Protein AF-0000000082432179 (afdb_homodimer)

Radius of gyration: 18.04 Å; Cα contacts (8 Å, |Δi|>4): 239; chains: 2; bounding box: 37×49×46 Å

Foldseek 3Di:
DVVVVVVVVLVVVLVVLLCVLCVCVVVLVVCVVVLACVVDDCVVLLVLLVVLVVQLVVQVVDPPRVSSNVSSLVSNVSSLVSVVSNLSSYDPVVVVVCCVCVVSVVSVVVVVVVVVVD/DVVVVVVVVLVVVLVVLLCVLCVCVVVLVVCVVVLACVVDDCVVLLVLLVVLVVQL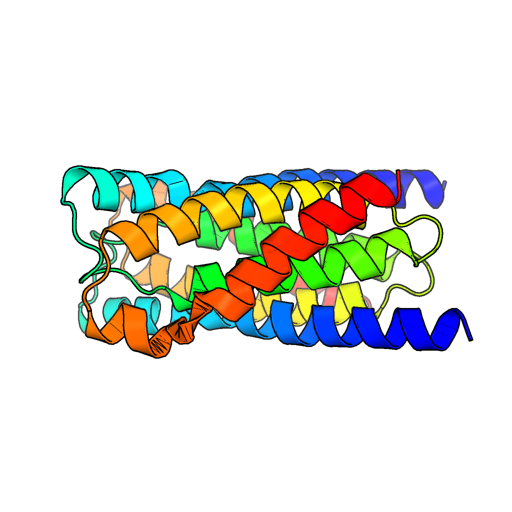VVQVVDPPRVSSNVSSLVSNVSSLVSVVSNLSSYDPVVVVVCCVCVVSVVSVVVVVVVVVVD

Sequence (236 aa):
MASAIIIFFGLLGNISTGLLYVSPTNVFWRILKRRSTEEFESIPYISKLLNAYFWVYYGVIKPDSILVATINMFGALVEIIFLFIFLLYAPPRMKQQFCLPNLLSTAILELMLQGYCVMASAIIIFFGLLGNISTGLLYVSPTNVFWRILKRRSTEEFESIPYISKLLNAYFWVYYGVIKPDSILVATINMFGALVEIIFLFIFLLYAPPRMKQQFCLPNLLSTAILELMLQGYCV

Structure (mmCIF, N/CA/C/O backbone):
data_AF-0000000082432179-model_v1
#
loop_
_entity.id
_entity.type
_entity.pdbx_description
1 polymer 'Uncharacterized protein'
#
loop_
_atom_site.group_PDB
_atom_site.id
_atom_site.type_symbol
_atom_site.label_atom_id
_atom_site.label_alt_id
_atom_site.label_comp_id
_atom_site.label_asym_id
_atom_site.label_entity_id
_atom_site.label_seq_id
_atom_site.pdbx_PDB_ins_code
_atom_site.Cartn_x
_atom_site.Cartn_y
_atom_site.Cartn_z
_atom_site.occupancy
_atom_site.B_iso_or_equiv
_atom_site.auth_seq_id
_atom_site.auth_comp_id
_atom_site.auth_asym_id
_atom_site.auth_atom_id
_atom_site.pdbx_PDB_model_num
ATOM 1 N N . MET A 1 1 ? 13.859 23.109 14.344 1 51.81 1 MET A N 1
ATOM 2 C CA . MET A 1 1 ? 14.328 21.75 14.547 1 51.81 1 MET A CA 1
ATOM 3 C C . MET A 1 1 ? 13.211 20.734 14.273 1 51.81 1 MET A C 1
ATOM 5 O O . MET A 1 1 ? 13.414 19.766 13.555 1 51.81 1 MET A O 1
ATOM 9 N N . ALA A 1 2 ? 11.984 20.984 14.766 1 67.38 2 ALA A N 1
ATOM 10 C CA . ALA A 1 2 ? 10.805 20.141 14.609 1 67.38 2 ALA A CA 1
ATOM 11 C C . ALA A 1 2 ? 10.414 20.016 13.141 1 67.38 2 ALA A C 1
ATOM 13 O O . ALA A 1 2 ? 10.109 18.906 12.664 1 67.38 2 ALA A O 1
ATOM 14 N N . SER A 1 3 ? 10.844 21.062 12.414 1 85.19 3 SER A N 1
ATOM 15 C CA . SER A 1 3 ? 10.5 21.078 11 1 85.19 3 SER A CA 1
ATOM 16 C C . SER A 1 3 ? 11.414 20.156 10.195 1 85.19 3 SER A C 1
ATOM 18 O O . SER A 1 3 ? 10.945 19.406 9.328 1 85.19 3 SER A O 1
ATOM 20 N N . ALA A 1 4 ? 12.672 20.031 10.695 1 89.75 4 ALA A N 1
ATOM 21 C CA . ALA A 1 4 ? 13.625 19.203 9.953 1 89.75 4 ALA A CA 1
ATOM 22 C C . ALA A 1 4 ? 13.328 17.719 10.117 1 89.75 4 ALA A C 1
ATOM 24 O O . ALA A 1 4 ? 13.461 16.938 9.172 1 89.75 4 ALA A O 1
ATOM 25 N N . ILE A 1 5 ? 13.008 17.344 11.289 1 90.69 5 ILE A N 1
ATOM 26 C CA . ILE A 1 5 ? 12.711 15.945 11.57 1 90.69 5 ILE A CA 1
ATOM 27 C C . ILE A 1 5 ? 11.43 15.531 10.852 1 90.69 5 ILE A C 1
ATOM 29 O O . ILE A 1 5 ? 11.328 14.414 10.336 1 90.69 5 ILE A O 1
ATOM 33 N N . ILE A 1 6 ? 10.469 16.375 10.773 1 93.12 6 ILE A N 1
ATOM 34 C CA . ILE A 1 6 ? 9.227 16.109 10.062 1 93.12 6 ILE A CA 1
ATOM 35 C C . ILE A 1 6 ? 9.516 15.914 8.57 1 93.12 6 ILE A C 1
ATOM 37 O O . ILE A 1 6 ? 8.977 14.992 7.949 1 93.12 6 ILE A O 1
ATOM 41 N N . ILE A 1 7 ? 10.383 16.766 8.062 1 93 7 ILE A N 1
ATOM 42 C CA . ILE A 1 7 ? 10.75 16.641 6.656 1 93 7 ILE A CA 1
ATOM 43 C C . ILE A 1 7 ? 11.516 15.344 6.426 1 93 7 ILE A C 1
ATOM 45 O O . ILE A 1 7 ? 11.328 14.672 5.41 1 93 7 ILE A O 1
ATOM 49 N N . PHE A 1 8 ? 12.305 15.047 7.383 1 93.69 8 PHE A N 1
ATOM 50 C CA . PHE A 1 8 ? 13.102 13.82 7.293 1 93.69 8 PHE A CA 1
ATOM 51 C C . PHE A 1 8 ? 12.195 12.594 7.207 1 93.69 8 PHE A C 1
ATOM 53 O O . PHE A 1 8 ? 12.312 11.797 6.273 1 93.69 8 PHE A O 1
ATOM 60 N N . PHE A 1 9 ? 11.25 12.391 8.078 1 93 9 PHE A N 1
ATOM 61 C CA . PHE A 1 9 ? 10.375 11.227 8.078 1 93 9 PHE A CA 1
ATOM 62 C C . PHE A 1 9 ? 9.367 11.305 6.945 1 93 9 PHE A C 1
ATOM 64 O O . PHE A 1 9 ? 8.945 10.281 6.406 1 93 9 PHE A O 1
ATOM 71 N N . GLY A 1 10 ? 8.969 12.523 6.57 1 94 10 GLY A N 1
ATOM 72 C CA . GLY A 1 10 ? 8.141 12.68 5.391 1 94 10 GLY A CA 1
ATOM 73 C C . GLY A 1 10 ? 8.805 12.18 4.121 1 94 10 GLY A C 1
ATOM 74 O O . GLY A 1 10 ? 8.164 11.531 3.293 1 94 10 GLY A O 1
ATOM 75 N N . LEU A 1 11 ? 10.039 12.484 4.035 1 95.31 11 LEU A N 1
ATOM 76 C CA . LEU A 1 11 ? 10.789 12.047 2.867 1 95.31 11 LEU A CA 1
ATOM 77 C C . LEU A 1 11 ? 10.977 10.531 2.871 1 95.31 11 LEU A C 1
ATOM 79 O O . LEU A 1 11 ? 10.844 9.883 1.83 1 95.31 11 LEU A O 1
ATOM 83 N N . LEU A 1 12 ? 11.289 9.984 3.957 1 94.5 12 LEU A N 1
ATOM 84 C CA . LEU A 1 12 ? 11.383 8.531 4.062 1 94.5 12 LEU A CA 1
ATOM 85 C C . LEU A 1 12 ? 10.031 7.879 3.762 1 94.5 12 LEU A C 1
ATOM 87 O O . LEU A 1 12 ? 9.977 6.836 3.109 1 94.5 12 LEU A O 1
ATOM 91 N N . GLY A 1 13 ? 8.977 8.492 4.285 1 95.69 13 GLY A N 1
ATOM 92 C CA . GLY A 1 13 ? 7.641 8.047 3.93 1 95.69 13 GLY A CA 1
ATOM 93 C C . GLY A 1 13 ? 7.383 8.062 2.436 1 95.69 13 GLY A C 1
ATOM 94 O O . GLY A 1 13 ? 6.801 7.129 1.889 1 95.69 13 GLY A O 1
ATOM 95 N N . ASN A 1 14 ? 7.879 9.07 1.806 1 97.56 14 ASN A N 1
ATOM 96 C CA . ASN A 1 14 ? 7.688 9.195 0.365 1 97.56 14 ASN A CA 1
ATOM 97 C C . ASN A 1 14 ? 8.484 8.141 -0.401 1 97.56 14 ASN A C 1
ATOM 99 O O . ASN A 1 14 ? 7.98 7.535 -1.347 1 97.56 14 ASN A O 1
ATOM 103 N N . ILE A 1 15 ? 9.672 7.926 -0.014 1 96.62 15 ILE A N 1
ATOM 104 C CA . ILE A 1 15 ? 10.5 6.906 -0.65 1 96.62 15 ILE A CA 1
ATOM 105 C C . ILE A 1 15 ? 9.852 5.535 -0.481 1 96.62 15 ILE A C 1
ATOM 107 O O . ILE A 1 15 ? 9.695 4.793 -1.452 1 96.62 15 ILE A O 1
ATOM 111 N N . SER A 1 16 ? 9.461 5.184 0.679 1 96.25 16 SER A N 1
ATOM 112 C CA . SER A 1 16 ? 8.844 3.887 0.95 1 96.25 16 SER A CA 1
ATOM 113 C C . SER A 1 16 ? 7.492 3.762 0.261 1 96.25 16 SER A C 1
ATOM 115 O O . SER A 1 16 ? 7.117 2.678 -0.193 1 96.25 16 SER A O 1
ATOM 117 N N . THR A 1 17 ? 6.75 4.852 0.226 1 98.31 17 THR A N 1
ATOM 118 C CA . THR A 1 17 ? 5.48 4.844 -0.488 1 98.31 17 THR A CA 1
ATOM 119 C C . THR A 1 17 ? 5.699 4.613 -1.98 1 98.31 17 THR A C 1
ATOM 121 O O . THR A 1 17 ? 4.953 3.863 -2.613 1 98.31 17 THR A O 1
ATOM 124 N N . GLY A 1 18 ? 6.684 5.301 -2.514 1 97.75 18 GLY A N 1
ATOM 125 C CA . GLY A 1 18 ? 7.031 5.043 -3.902 1 97.75 18 GLY A CA 1
ATOM 126 C C . GLY A 1 18 ? 7.379 3.592 -4.172 1 97.75 18 GLY A C 1
ATOM 127 O 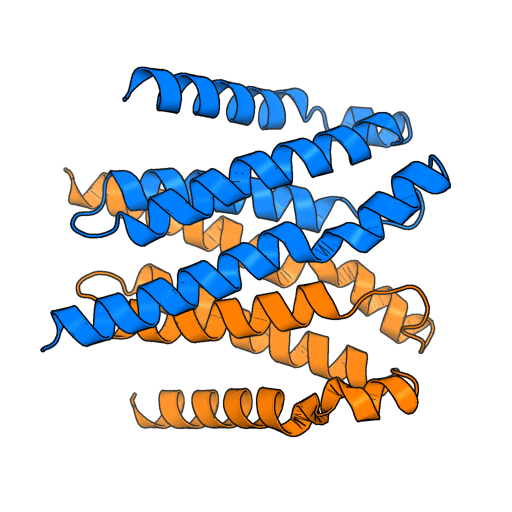O . GLY A 1 18 ? 6.895 3.002 -5.137 1 97.75 18 GLY A O 1
ATOM 128 N N . LEU A 1 19 ? 8.211 3.023 -3.355 1 96.75 19 LEU A N 1
ATOM 129 C CA . LEU A 1 19 ? 8.555 1.609 -3.451 1 96.75 19 LEU A CA 1
ATOM 130 C C . LEU A 1 19 ? 7.309 0.736 -3.359 1 96.75 19 LEU A C 1
ATOM 132 O O . LEU A 1 19 ? 7.172 -0.237 -4.105 1 96.75 19 LEU A O 1
ATOM 136 N N . LEU A 1 20 ? 6.43 1.063 -2.471 1 98 20 LEU A N 1
ATOM 137 C CA . LEU A 1 20 ? 5.191 0.315 -2.273 1 98 20 LEU A CA 1
ATOM 138 C C . LEU A 1 20 ? 4.344 0.319 -3.543 1 98 20 LEU A C 1
ATOM 140 O O . LEU A 1 20 ? 3.83 -0.724 -3.953 1 98 20 LEU A O 1
ATOM 144 N N . TYR A 1 21 ? 4.254 1.465 -4.168 1 98.5 21 TYR A N 1
ATOM 145 C CA . TYR A 1 21 ? 3.434 1.579 -5.371 1 98.5 21 TYR A CA 1
ATOM 146 C C . TYR A 1 21 ? 4.031 0.774 -6.516 1 98.5 21 TYR A C 1
ATOM 148 O O . TYR A 1 21 ? 3.301 0.193 -7.324 1 98.5 21 TYR A O 1
ATOM 156 N N . VAL A 1 22 ? 5.301 0.658 -6.594 1 98.25 22 VAL A N 1
ATOM 157 C CA . VAL A 1 22 ? 5.926 0.018 -7.746 1 98.25 22 VAL A CA 1
ATOM 158 C C . VAL A 1 22 ? 6.238 -1.44 -7.418 1 98.25 22 VAL A C 1
ATOM 160 O O . VAL A 1 22 ? 6.559 -2.229 -8.312 1 98.25 22 VAL A O 1
ATOM 163 N N . SER A 1 23 ? 6.07 -1.854 -6.27 1 97.62 23 SER A N 1
ATOM 164 C CA . SER A 1 23 ? 6.508 -3.152 -5.766 1 97.62 23 SER A CA 1
ATOM 165 C C . SER A 1 23 ? 5.816 -4.293 -6.504 1 97.62 23 SER A C 1
ATOM 167 O O . SER A 1 23 ? 6.371 -5.387 -6.625 1 97.62 23 SER A O 1
ATOM 169 N N . PRO A 1 24 ? 4.637 -4.168 -7.074 1 97.56 24 PRO A N 1
ATOM 170 C CA . PRO A 1 24 ? 4.02 -5.312 -7.75 1 97.56 24 PRO A CA 1
ATOM 171 C C . PRO A 1 24 ? 4.375 -5.383 -9.234 1 97.56 24 PRO A C 1
ATOM 173 O O . PRO A 1 24 ? 3.695 -6.066 -10.008 1 97.56 24 PRO A O 1
ATOM 176 N N . THR A 1 25 ? 5.457 -4.738 -9.633 1 97.94 25 THR A N 1
ATOM 177 C CA . THR A 1 25 ? 5.852 -4.699 -11.039 1 97.94 25 THR A CA 1
ATOM 178 C C . THR A 1 25 ? 6.082 -6.109 -11.578 1 97.94 25 THR A C 1
ATOM 180 O O . THR A 1 25 ? 5.676 -6.426 -12.695 1 97.94 25 THR A O 1
ATOM 183 N N . ASN A 1 26 ? 6.641 -6.996 -10.797 1 96.56 26 ASN A N 1
ATOM 184 C CA . ASN A 1 26 ? 6.879 -8.367 -11.25 1 96.56 26 ASN A CA 1
ATOM 185 C C . ASN A 1 26 ? 5.574 -9.109 -11.492 1 96.56 26 ASN A C 1
ATOM 187 O O . ASN A 1 26 ? 5.488 -9.938 -12.398 1 96.56 26 ASN A O 1
ATOM 191 N N . VAL A 1 27 ? 4.645 -8.867 -10.648 1 96.88 27 VAL A N 1
ATOM 192 C CA . VAL A 1 27 ? 3.33 -9.484 -10.805 1 96.88 27 VAL A CA 1
ATOM 193 C C . VAL A 1 27 ? 2.717 -9.062 -12.133 1 96.88 27 VAL A C 1
ATOM 195 O O . VAL A 1 27 ? 2.232 -9.906 -12.898 1 96.88 27 VAL A O 1
ATOM 198 N N . PHE A 1 28 ? 2.816 -7.883 -12.477 1 97.81 28 PHE A N 1
ATOM 199 C CA . PHE A 1 28 ? 2.164 -7.387 -13.68 1 97.81 28 PHE A CA 1
ATOM 200 C C . PHE A 1 28 ? 2.965 -7.758 -14.922 1 97.81 28 PHE A C 1
ATOM 202 O O . PHE A 1 28 ? 2.402 -7.91 -16.016 1 97.81 28 PHE A O 1
ATOM 209 N N . TRP A 1 29 ? 4.262 -7.891 -14.703 1 97.62 29 TRP A N 1
ATOM 210 C CA . TRP A 1 29 ? 5.043 -8.469 -15.789 1 97.62 29 TRP A CA 1
ATOM 211 C C . TRP A 1 29 ? 4.578 -9.891 -16.094 1 97.62 29 TRP A C 1
ATOM 213 O O . TRP A 1 29 ? 4.465 -10.273 -17.266 1 97.62 29 TRP A O 1
ATOM 223 N N . ARG A 1 30 ? 4.297 -10.68 -15.117 1 96.69 30 ARG A N 1
ATOM 224 C CA . ARG A 1 30 ? 3.789 -12.039 -15.297 1 96.69 30 ARG A CA 1
ATOM 225 C C . ARG A 1 30 ? 2.414 -12.023 -15.961 1 96.69 30 ARG A C 1
ATOM 227 O O . ARG A 1 30 ? 2.121 -12.867 -16.812 1 96.69 30 ARG A O 1
ATOM 234 N N . ILE A 1 31 ? 1.575 -11.094 -15.609 1 97.06 31 ILE A N 1
ATOM 235 C CA . ILE A 1 31 ? 0.25 -10.969 -16.203 1 97.06 31 ILE A CA 1
ATOM 236 C C . ILE A 1 31 ? 0.382 -10.68 -17.703 1 97.06 31 ILE A C 1
ATOM 238 O O . ILE A 1 31 ? -0.32 -11.281 -18.516 1 97.06 31 ILE A O 1
ATOM 242 N N . LEU A 1 32 ? 1.296 -9.766 -18.016 1 97.94 32 LEU A N 1
ATOM 243 C CA . LEU A 1 32 ? 1.51 -9.422 -19.422 1 97.94 32 LEU A CA 1
ATOM 244 C C . LEU A 1 32 ? 2.025 -10.625 -20.203 1 97.94 32 LEU A C 1
ATOM 246 O O . LEU A 1 32 ? 1.582 -10.883 -21.328 1 97.94 32 LEU A O 1
ATOM 250 N N . LYS A 1 33 ? 2.863 -11.375 -19.578 1 97.56 33 LYS A N 1
ATOM 251 C CA . LYS A 1 33 ? 3.49 -12.516 -20.25 1 97.56 33 LYS A CA 1
ATOM 252 C C . LYS A 1 33 ? 2.502 -13.664 -20.422 1 97.56 33 LYS A C 1
ATOM 254 O O . LYS A 1 33 ? 2.465 -14.312 -21.469 1 97.56 33 LYS A O 1
ATOM 259 N N . ARG A 1 34 ? 1.708 -13.906 -19.469 1 96.56 34 ARG A N 1
ATOM 260 C CA . ARG A 1 34 ? 0.806 -15.047 -19.469 1 96.56 34 ARG A CA 1
ATOM 261 C C . ARG A 1 34 ? -0.552 -14.68 -20.047 1 96.56 34 ARG A C 1
ATOM 263 O O . ARG A 1 34 ? -1.366 -15.555 -20.344 1 96.56 34 ARG A O 1
ATOM 270 N N . ARG A 1 35 ? -0.78 -13.391 -20.109 1 96.75 35 ARG A N 1
ATOM 271 C CA . ARG A 1 35 ? -2.047 -12.859 -20.609 1 96.75 35 ARG A CA 1
ATOM 272 C C . ARG A 1 35 ? -3.221 -13.398 -19.797 1 96.75 35 ARG A C 1
ATOM 274 O O . ARG A 1 35 ? -4.227 -13.836 -20.359 1 96.75 35 ARG A O 1
ATOM 281 N N . SER A 1 36 ? -2.992 -13.5 -18.5 1 95.94 36 SER A N 1
ATOM 282 C CA . SER A 1 36 ? -4.004 -14.008 -17.578 1 95.94 36 SER A CA 1
ATOM 283 C C . SER A 1 36 ? -3.814 -13.438 -16.188 1 95.94 36 SER A C 1
ATOM 285 O O . SER A 1 36 ? -2.682 -13.234 -15.742 1 95.94 36 SER A O 1
ATOM 287 N N . THR A 1 37 ? -4.953 -13.211 -15.469 1 94.88 37 THR A N 1
ATOM 288 C CA . THR A 1 37 ? -4.914 -12.711 -14.094 1 94.88 37 THR A CA 1
ATOM 289 C C . THR A 1 37 ? -5.449 -13.75 -13.125 1 94.88 37 THR A C 1
ATOM 291 O O . THR A 1 37 ? -5.664 -13.461 -11.945 1 94.88 37 THR A O 1
ATOM 294 N N . GLU A 1 38 ? -5.668 -15.008 -13.508 1 89.69 38 GLU A N 1
ATOM 295 C CA . GLU A 1 38 ? -6.383 -16.031 -12.75 1 89.69 38 GLU A CA 1
ATOM 296 C C . GLU A 1 38 ? -5.672 -16.344 -11.438 1 89.69 38 GLU A C 1
ATOM 298 O O . GLU A 1 38 ? -6.316 -16.641 -10.43 1 89.69 38 GLU A O 1
ATOM 303 N N . GLU A 1 39 ? -4.422 -16.156 -11.328 1 89.38 39 GLU A N 1
ATOM 304 C CA . GLU A 1 39 ? -3.664 -16.531 -10.133 1 89.38 39 GLU A CA 1
ATOM 305 C C . GLU A 1 39 ? -3.459 -15.328 -9.219 1 89.38 39 GLU A C 1
ATOM 307 O O . GLU A 1 39 ? -2.857 -15.453 -8.148 1 89.38 39 GLU A O 1
ATOM 312 N N . PHE A 1 40 ? -4.012 -14.242 -9.625 1 92.06 40 PHE A N 1
ATOM 313 C CA . PHE A 1 40 ? -3.725 -13.016 -8.883 1 92.06 40 PHE A CA 1
ATOM 314 C C . PHE A 1 40 ? -5.008 -12.398 -8.344 1 92.06 40 PHE A C 1
ATOM 316 O O . PHE A 1 40 ? -6.094 -12.641 -8.875 1 92.06 40 PHE A O 1
ATOM 323 N N . GLU A 1 41 ? -4.863 -11.664 -7.227 1 92.56 41 GLU A N 1
ATOM 324 C CA . GLU A 1 41 ? -5.973 -10.938 -6.613 1 92.56 41 GLU A CA 1
ATOM 325 C C . GLU A 1 41 ? -5.914 -9.453 -6.945 1 92.56 41 GLU A C 1
ATOM 327 O O . GLU A 1 41 ? -4.844 -8.844 -6.91 1 92.56 41 GLU A O 1
ATOM 332 N N . SER A 1 42 ? -7.086 -8.93 -7.199 1 93.38 42 SER A N 1
ATOM 333 C CA . SER A 1 42 ? -7.117 -7.535 -7.621 1 93.38 42 SER A CA 1
ATOM 334 C C . SER A 1 42 ? -7.332 -6.605 -6.43 1 93.38 42 SER A C 1
ATOM 336 O O . SER A 1 42 ? -7.027 -5.414 -6.504 1 93.38 42 SER A O 1
ATOM 338 N N . ILE A 1 43 ? -7.766 -7.062 -5.352 1 93.44 43 ILE A N 1
ATOM 339 C CA . ILE A 1 43 ? -8.211 -6.273 -4.207 1 93.44 43 ILE A CA 1
ATOM 340 C C . ILE A 1 43 ? -7.059 -5.406 -3.699 1 93.44 43 ILE A C 1
ATOM 342 O O . ILE A 1 43 ? -7.242 -4.215 -3.434 1 93.44 43 ILE A O 1
ATOM 346 N N . PRO A 1 44 ? -5.844 -5.898 -3.656 1 96.12 44 PRO A N 1
ATOM 347 C CA . PRO A 1 44 ? -4.742 -5.066 -3.162 1 96.12 44 PRO A CA 1
ATOM 348 C C . PRO A 1 44 ? -4.496 -3.836 -4.031 1 96.12 44 PRO A C 1
ATOM 350 O O . PRO A 1 44 ? -4.172 -2.764 -3.514 1 96.12 44 PRO A O 1
ATOM 353 N N . TYR A 1 45 ? -4.75 -3.986 -5.27 1 96.38 45 TYR A N 1
ATOM 354 C CA . TYR A 1 45 ? -4.438 -2.898 -6.191 1 96.38 45 TYR A CA 1
ATOM 355 C C . TYR A 1 45 ? -5.555 -1.859 -6.203 1 96.38 45 TYR A C 1
ATOM 357 O O . TYR A 1 45 ? -5.293 -0.659 -6.312 1 96.38 45 TYR A O 1
ATOM 365 N N . ILE A 1 46 ? -6.738 -2.299 -6.059 1 94.19 46 ILE A N 1
ATOM 366 C CA . ILE A 1 46 ? -7.879 -1.398 -5.945 1 94.19 46 ILE A CA 1
ATOM 367 C C . ILE A 1 46 ? -7.785 -0.609 -4.641 1 94.19 46 ILE A C 1
ATOM 369 O O . ILE A 1 46 ? -7.973 0.61 -4.629 1 94.19 46 ILE A O 1
ATOM 373 N N . SER A 1 47 ? -7.488 -1.275 -3.582 1 95.31 47 SER A N 1
ATOM 374 C CA . SER A 1 47 ? -7.34 -0.609 -2.293 1 95.31 47 SER A CA 1
ATOM 375 C C . SER A 1 47 ? -6.219 0.423 -2.33 1 95.31 47 SER A C 1
ATOM 377 O O . SER A 1 47 ? -6.332 1.495 -1.732 1 95.31 47 SER A O 1
ATOM 379 N N . LYS A 1 48 ? -5.184 0.058 -3.053 1 97.69 48 LYS A N 1
ATOM 380 C CA . LYS A 1 48 ? -4.047 0.966 -3.178 1 97.69 48 LYS A CA 1
ATOM 381 C C . LYS A 1 48 ? -4.434 2.23 -3.941 1 97.69 48 LYS A C 1
ATOM 383 O O . LYS A 1 48 ? -4.031 3.334 -3.57 1 97.69 48 LYS A O 1
ATOM 388 N N . LEU A 1 49 ? -5.184 2.084 -4.957 1 96.81 49 LEU A N 1
ATOM 389 C CA . LEU A 1 49 ? -5.633 3.236 -5.727 1 96.81 49 LEU A CA 1
ATOM 390 C C . LEU A 1 49 ? -6.539 4.133 -4.891 1 96.8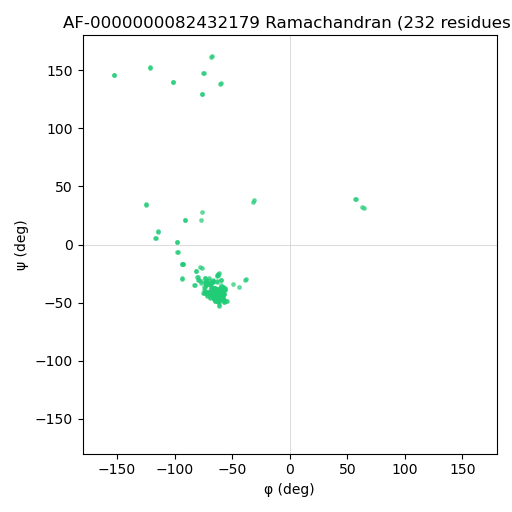1 49 LEU A C 1
ATOM 392 O O . LEU A 1 49 ? -6.379 5.355 -4.887 1 96.81 49 LEU A O 1
ATOM 396 N N . LEU A 1 50 ? -7.469 3.551 -4.227 1 94.75 50 LEU A N 1
ATOM 397 C CA . LEU A 1 50 ? -8.359 4.305 -3.346 1 94.75 50 LEU A CA 1
ATOM 398 C C . LEU A 1 50 ? -7.559 5.055 -2.285 1 94.75 50 LEU A C 1
ATOM 400 O O . LEU A 1 50 ? -7.832 6.227 -2.008 1 94.75 50 LEU A O 1
ATOM 404 N N . ASN A 1 51 ? -6.617 4.305 -1.762 1 97.25 51 ASN A N 1
ATOM 405 C CA . ASN A 1 51 ? -5.742 4.906 -0.76 1 97.25 51 ASN A CA 1
ATOM 406 C C . ASN A 1 51 ? -5.012 6.129 -1.314 1 97.25 51 ASN A C 1
ATOM 408 O O . ASN A 1 51 ? -4.98 7.18 -0.676 1 97.25 51 ASN A O 1
ATOM 412 N N . ALA A 1 52 ? -4.477 5.984 -2.441 1 97.62 52 ALA A N 1
ATOM 413 C CA . ALA A 1 52 ? -3.781 7.094 -3.086 1 97.62 52 ALA A CA 1
ATOM 414 C C . ALA A 1 52 ? -4.707 8.297 -3.264 1 97.62 52 ALA A C 1
ATOM 416 O O . ALA A 1 52 ? -4.34 9.422 -2.936 1 97.62 52 ALA A O 1
ATOM 417 N N . TYR A 1 53 ? -5.891 8.078 -3.635 1 95.31 53 TYR A N 1
ATOM 418 C CA . TYR A 1 53 ? -6.836 9.156 -3.9 1 95.31 53 TYR A CA 1
ATOM 419 C C . TYR A 1 53 ? -7.152 9.93 -2.627 1 95.31 53 TYR A C 1
ATOM 421 O O . TYR A 1 53 ? -7.07 11.156 -2.605 1 95.31 53 TYR A O 1
ATOM 429 N N . PHE A 1 54 ? -7.434 9.281 -1.667 1 94.31 54 PHE A N 1
ATOM 430 C CA . PHE A 1 54 ? -7.859 9.938 -0.438 1 94.31 54 PHE A CA 1
ATOM 431 C C . PHE A 1 54 ? -6.707 10.703 0.198 1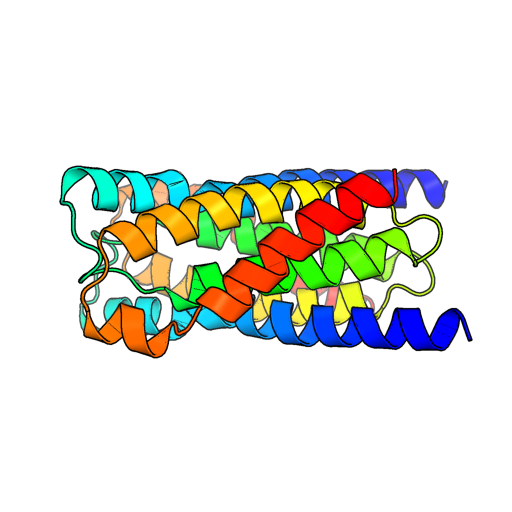 94.31 54 PHE A C 1
ATOM 433 O O . PHE A 1 54 ? -6.902 11.789 0.745 1 94.31 54 PHE A O 1
ATOM 440 N N . TRP A 1 55 ? -5.516 10.188 0.058 1 96.25 55 TRP A N 1
ATOM 441 C CA . TRP A 1 55 ? -4.379 10.859 0.679 1 96.25 55 TRP A CA 1
ATOM 442 C C . TRP A 1 55 ? -3.891 12.016 -0.187 1 96.25 55 TRP A C 1
ATOM 444 O O . TRP A 1 55 ? -3.24 12.938 0.308 1 96.25 55 TRP A O 1
ATOM 454 N N . VAL A 1 56 ? -4.195 11.945 -1.474 1 96.25 56 VAL A N 1
ATOM 455 C CA . VAL A 1 56 ? -3.943 13.125 -2.291 1 96.25 56 VAL A CA 1
ATOM 456 C C . VAL A 1 56 ? -4.805 14.289 -1.801 1 96.25 56 VAL A C 1
ATOM 458 O O . VAL A 1 56 ? -4.301 15.383 -1.551 1 96.25 56 VAL A O 1
ATOM 461 N N . TYR A 1 57 ? -6.062 14.07 -1.591 1 94 57 TYR A N 1
ATOM 462 C CA . TYR A 1 57 ? -6.973 15.125 -1.153 1 94 57 TYR A CA 1
ATOM 463 C C . TYR A 1 57 ? -6.609 15.617 0.242 1 94 57 TYR A C 1
ATOM 465 O O . TYR A 1 57 ? -6.555 16.828 0.486 1 94 57 TYR A O 1
ATOM 473 N N . TYR A 1 58 ? -6.34 14.672 1.079 1 94.06 58 TYR A N 1
ATOM 474 C CA . TYR A 1 58 ? -5.902 15.023 2.426 1 94.06 58 TYR A CA 1
ATOM 475 C C . TYR A 1 58 ? -4.66 15.906 2.383 1 94.06 58 TYR A C 1
ATOM 477 O O . TYR A 1 58 ? -4.605 16.938 3.051 1 94.06 58 TYR A O 1
ATOM 485 N N . GLY A 1 59 ? -3.676 15.5 1.628 1 94.56 59 GLY A N 1
ATOM 486 C CA . GLY A 1 59 ? -2.408 16.203 1.572 1 94.56 59 GLY A CA 1
ATOM 487 C C . GLY A 1 59 ? -2.52 17.578 0.94 1 94.56 59 GLY A C 1
ATOM 488 O O . GLY A 1 59 ? -1.763 18.484 1.283 1 94.56 59 GLY A O 1
ATOM 489 N N . VAL A 1 60 ? -3.43 17.75 0.004 1 93.81 60 VAL A N 1
ATOM 490 C CA . VAL A 1 60 ? -3.602 19.031 -0.691 1 93.81 60 VAL A CA 1
ATOM 491 C C . VAL A 1 60 ? -4.273 20.031 0.236 1 93.81 60 VAL A C 1
ATOM 493 O O . VAL A 1 60 ? -3.914 21.219 0.243 1 93.81 60 VAL A O 1
ATOM 496 N N . ILE A 1 61 ? -5.188 19.594 1.041 1 93.5 61 ILE A N 1
ATOM 497 C CA . ILE A 1 61 ? -5.996 20.531 1.803 1 93.5 61 ILE A CA 1
ATOM 498 C C . ILE A 1 61 ? -5.371 20.766 3.178 1 93.5 61 ILE A C 1
ATOM 500 O O . ILE A 1 61 ? -5.551 21.812 3.783 1 93.5 61 ILE A O 1
ATOM 504 N N . LYS A 1 62 ? -4.672 19.812 3.727 1 92.81 62 LYS A N 1
ATOM 505 C CA . LYS A 1 62 ? -4.02 19.969 5.023 1 92.81 62 LYS A CA 1
ATOM 506 C C . LYS A 1 62 ? -2.758 20.812 4.91 1 92.81 62 LYS A C 1
ATOM 508 O O . LYS A 1 62 ? -1.878 20.516 4.098 1 92.81 62 LYS A O 1
ATOM 513 N N . PRO A 1 63 ? -2.648 21.828 5.789 1 92.25 63 PRO A N 1
ATOM 514 C CA . PRO A 1 63 ? -1.466 22.688 5.719 1 92.25 63 PRO A CA 1
ATOM 515 C C . PRO A 1 63 ? -0.164 21.922 5.949 1 92.25 63 PRO A C 1
ATOM 517 O O . PRO A 1 63 ? -0.11 21.031 6.797 1 92.25 63 PRO A O 1
ATOM 520 N N . ASP A 1 64 ? 0.87 22.234 5.152 1 91.94 64 ASP A N 1
ATOM 521 C CA . ASP A 1 64 ? 2.229 21.719 5.289 1 91.94 64 ASP A CA 1
ATOM 522 C C . ASP A 1 64 ? 2.268 20.219 5.066 1 91.94 64 ASP A C 1
ATOM 524 O O . ASP A 1 64 ? 2.986 19.5 5.766 1 91.94 64 ASP A O 1
ATOM 528 N N . SER A 1 65 ? 1.375 19.75 4.207 1 92.56 65 SER A N 1
ATOM 529 C CA . SER A 1 65 ? 1.316 18.312 3.986 1 92.56 65 SER A CA 1
ATOM 530 C C . SER A 1 65 ? 1.476 17.969 2.508 1 92.56 65 SER A C 1
ATOM 532 O O . SER A 1 65 ? 0.943 16.969 2.037 1 92.56 65 SER A O 1
ATOM 534 N N . ILE A 1 66 ? 2.268 18.75 1.829 1 92.25 66 ILE A N 1
ATOM 535 C CA . ILE A 1 66 ? 2.424 18.562 0.389 1 92.25 66 ILE A CA 1
ATOM 536 C C . ILE A 1 66 ? 3.18 17.281 0.104 1 92.25 66 ILE A C 1
ATOM 538 O O . ILE A 1 66 ? 2.977 16.641 -0.937 1 92.25 66 ILE A O 1
ATOM 542 N N . LEU A 1 67 ? 4.035 16.828 0.953 1 92 67 LEU A N 1
ATOM 543 C CA . LEU A 1 67 ? 4.758 15.578 0.785 1 92 67 LEU A CA 1
ATOM 544 C C . LEU A 1 67 ? 3.791 14.406 0.673 1 92 67 LEU A C 1
ATOM 546 O O . LEU A 1 67 ? 3.992 13.508 -0.148 1 92 67 LEU A O 1
ATOM 550 N N . VAL A 1 68 ? 2.746 14.477 1.4 1 95.19 68 VAL A N 1
ATOM 551 C CA . VAL A 1 68 ? 1.727 13.43 1.38 1 95.19 68 VAL A CA 1
ATOM 552 C C . VAL A 1 68 ? 1 13.445 0.037 1 95.19 68 VAL A C 1
ATOM 554 O O . VAL A 1 68 ? 0.818 12.398 -0.589 1 95.19 68 VAL A O 1
ATOM 557 N N . ALA A 1 69 ? 0.69 14.617 -0.437 1 95.81 69 ALA A N 1
ATOM 558 C CA . ALA A 1 69 ? -0.068 14.75 -1.679 1 95.81 69 ALA A CA 1
ATOM 559 C C . ALA A 1 69 ? 0.765 14.32 -2.881 1 95.81 69 ALA A C 1
ATOM 561 O O . ALA A 1 69 ? 0.273 13.609 -3.762 1 95.81 69 ALA A O 1
ATOM 562 N N . THR A 1 70 ? 2.035 14.641 -2.928 1 95.5 70 THR A N 1
ATOM 563 C CA . THR A 1 70 ? 2.855 14.453 -4.117 1 95.5 70 THR A CA 1
ATOM 564 C C . THR A 1 70 ? 3.139 12.977 -4.355 1 95.5 70 THR A C 1
ATOM 566 O O . THR A 1 70 ? 2.988 12.484 -5.477 1 95.5 70 THR A O 1
ATOM 569 N N . ILE A 1 71 ? 3.463 12.273 -3.344 1 97 71 ILE A N 1
ATOM 570 C CA . ILE A 1 71 ? 3.828 10.875 -3.541 1 97 71 ILE A CA 1
ATOM 571 C C . ILE A 1 71 ? 2.582 10.055 -3.871 1 97 71 ILE A C 1
ATOM 573 O O . ILE A 1 71 ? 2.646 9.094 -4.645 1 97 71 ILE A O 1
ATOM 577 N N . ASN A 1 72 ? 1.446 10.422 -3.27 1 97.75 72 ASN A N 1
ATOM 578 C CA . ASN A 1 72 ? 0.215 9.688 -3.545 1 97.75 72 ASN A CA 1
ATOM 579 C C . ASN A 1 72 ? -0.334 10.016 -4.93 1 97.75 72 ASN A C 1
ATOM 581 O O . ASN A 1 72 ? -0.935 9.164 -5.586 1 97.75 72 ASN A O 1
ATOM 585 N N . MET A 1 73 ? -0.062 11.227 -5.422 1 96.19 73 MET A N 1
ATOM 586 C CA . MET A 1 73 ? -0.382 11.523 -6.816 1 96.19 73 MET A CA 1
ATOM 587 C C . MET A 1 73 ? 0.405 10.617 -7.758 1 96.19 73 MET A C 1
ATOM 589 O O . MET A 1 73 ? -0.158 10.055 -8.695 1 96.19 73 MET A O 1
ATOM 593 N N . PHE A 1 74 ? 1.636 10.562 -7.492 1 96.94 74 PHE A N 1
ATOM 594 C CA . PHE A 1 74 ? 2.465 9.617 -8.234 1 96.94 74 PHE A CA 1
ATOM 595 C C . PHE A 1 74 ? 1.903 8.203 -8.125 1 96.94 74 PHE A C 1
ATOM 597 O O . PHE A 1 74 ? 1.78 7.504 -9.133 1 96.94 74 PHE A O 1
ATOM 604 N N . GLY A 1 75 ? 1.599 7.781 -7.02 1 97.44 75 GLY A N 1
ATOM 605 C CA . GLY A 1 75 ? 1.059 6.453 -6.77 1 97.44 75 GLY A CA 1
ATOM 606 C C . GLY A 1 75 ? -0.242 6.191 -7.508 1 97.44 75 GLY A C 1
ATOM 607 O O . GLY A 1 75 ? -0.451 5.102 -8.039 1 97.44 75 GLY A O 1
ATOM 608 N N . ALA A 1 76 ? -1.1 7.148 -7.512 1 96.5 76 ALA A N 1
ATOM 609 C CA . ALA A 1 76 ? -2.373 7.008 -8.219 1 96.5 76 ALA A CA 1
ATOM 610 C C . ALA A 1 76 ? -2.15 6.711 -9.695 1 96.5 76 ALA A C 1
ATOM 612 O O . ALA A 1 76 ? -2.803 5.832 -10.266 1 96.5 76 ALA A O 1
ATOM 613 N N . LEU A 1 77 ? -1.22 7.371 -10.305 1 96.69 77 LEU A N 1
ATOM 614 C CA . LEU A 1 77 ? -0.921 7.156 -11.711 1 96.69 77 LEU A CA 1
ATOM 615 C C . LEU A 1 77 ? -0.376 5.754 -11.945 1 96.69 77 LEU A C 1
ATOM 617 O O . LEU A 1 77 ? -0.804 5.062 -12.875 1 96.69 77 LEU A O 1
ATOM 621 N N . VAL A 1 78 ? 0.522 5.363 -11.156 1 97.69 78 VAL A N 1
ATOM 622 C CA . VAL A 1 78 ? 1.112 4.031 -11.266 1 97.69 78 VAL A CA 1
ATOM 623 C C . VAL A 1 78 ? 0.026 2.971 -11.109 1 97.69 78 VAL A C 1
ATOM 625 O O . VAL A 1 78 ? -0.043 2.023 -11.898 1 97.69 78 VAL A O 1
ATOM 628 N N . GLU A 1 79 ? -0.843 3.162 -10.141 1 97.62 79 GLU A N 1
ATOM 629 C CA . GLU A 1 79 ? -1.869 2.166 -9.844 1 97.62 79 GLU A CA 1
ATOM 630 C C . GLU A 1 79 ? -2.924 2.121 -10.945 1 97.62 79 GLU A C 1
ATOM 632 O O . GLU A 1 79 ? -3.473 1.059 -11.25 1 97.62 79 GLU A O 1
ATOM 637 N N . ILE A 1 80 ? -3.189 3.211 -11.523 1 96.19 80 ILE A N 1
ATOM 638 C CA . ILE A 1 80 ? -4.105 3.234 -12.664 1 96.19 80 ILE A CA 1
ATOM 639 C C . ILE A 1 80 ? -3.549 2.373 -13.797 1 96.19 80 ILE A C 1
ATOM 641 O O . ILE A 1 80 ? -4.277 1.585 -14.398 1 96.19 80 ILE A O 1
ATOM 645 N N . ILE A 1 81 ? -2.328 2.488 -14.07 1 97.44 81 ILE A N 1
ATOM 646 C CA . ILE A 1 81 ? -1.68 1.688 -15.102 1 97.44 81 ILE A CA 1
ATOM 647 C C . ILE A 1 81 ? -1.779 0.207 -14.75 1 97.44 81 ILE A C 1
ATOM 649 O O . ILE A 1 81 ? -2.174 -0.613 -15.578 1 97.44 81 ILE A O 1
ATOM 653 N N . PHE A 1 82 ? -1.452 -0.134 -13.539 1 97.56 82 PHE A N 1
ATOM 654 C CA . PHE A 1 82 ? -1.51 -1.524 -13.109 1 97.56 82 PHE A CA 1
ATOM 655 C C . PHE A 1 82 ? -2.928 -2.07 -13.227 1 97.56 82 PHE A C 1
ATOM 657 O O . PHE A 1 82 ? -3.133 -3.168 -13.75 1 97.56 82 PHE A O 1
ATOM 664 N N . LEU A 1 83 ? -3.834 -1.31 -12.797 1 95.88 83 LEU A N 1
ATOM 665 C CA . LEU A 1 83 ? -5.219 -1.773 -12.828 1 95.88 83 LEU A CA 1
ATOM 666 C C . LEU A 1 83 ? -5.723 -1.873 -14.266 1 95.88 83 LEU A C 1
ATOM 668 O O . LEU A 1 83 ? -6.527 -2.75 -14.586 1 95.88 83 LEU A O 1
ATOM 672 N N . PHE A 1 84 ? -5.238 -0.961 -15.094 1 94.75 84 PHE A N 1
ATOM 673 C CA . PHE A 1 84 ? -5.578 -1.061 -16.516 1 94.75 84 PHE A CA 1
ATOM 674 C C . PHE A 1 84 ? -5.07 -2.373 -17.094 1 94.75 84 PHE A C 1
ATOM 676 O O . PHE A 1 84 ? -5.812 -3.076 -17.781 1 94.75 84 PHE A O 1
ATOM 683 N N . ILE A 1 85 ? -3.848 -2.746 -16.844 1 96.75 85 ILE A N 1
ATOM 684 C CA . ILE A 1 85 ? -3.271 -4.008 -17.297 1 96.75 85 ILE A CA 1
ATOM 685 C C . ILE A 1 85 ? -4.066 -5.176 -16.734 1 96.75 85 ILE A C 1
ATOM 687 O O . ILE A 1 85 ? -4.379 -6.133 -17.438 1 96.75 85 ILE A O 1
ATOM 691 N N . PHE A 1 86 ? -4.414 -5.125 -15.5 1 95.94 86 PHE A N 1
ATOM 692 C CA . PHE A 1 86 ? -5.18 -6.188 -14.859 1 95.94 86 PHE A CA 1
ATOM 693 C C . PHE A 1 86 ? -6.508 -6.406 -15.57 1 95.94 86 PHE A C 1
ATOM 695 O O . PHE A 1 86 ? -6.887 -7.543 -15.859 1 95.94 86 PHE A O 1
ATOM 702 N N . LEU A 1 87 ? -7.164 -5.336 -15.867 1 92.81 87 LEU A N 1
ATOM 703 C CA . LEU A 1 87 ? -8.484 -5.414 -16.484 1 92.81 87 LEU A CA 1
ATOM 704 C C . LEU A 1 87 ? -8.383 -5.914 -17.922 1 92.81 87 LEU A C 1
ATOM 706 O O . LEU A 1 87 ? -9.297 -6.59 -18.406 1 92.81 87 LEU A O 1
ATOM 710 N N . LEU A 1 88 ? -7.348 -5.562 -18.547 1 94.19 88 LEU A N 1
ATOM 711 C CA . LEU A 1 88 ? -7.148 -5.973 -19.922 1 94.19 88 LEU A CA 1
ATOM 712 C C . LEU A 1 88 ? -7.113 -7.492 -20.047 1 94.19 88 LEU A C 1
ATOM 714 O O . LEU A 1 88 ? -7.582 -8.055 -21.047 1 94.19 88 LEU A O 1
ATOM 718 N N . TYR A 1 89 ? -6.66 -8.188 -19.031 1 95.06 89 TYR A N 1
ATOM 719 C CA . TYR A 1 89 ? -6.48 -9.633 -19.125 1 95.06 89 TYR A CA 1
ATOM 720 C C . TYR A 1 89 ? -7.395 -10.359 -18.156 1 95.06 89 TYR A C 1
ATOM 722 O O . TYR A 1 89 ? -7.27 -11.578 -17.953 1 95.06 89 TYR A O 1
ATOM 730 N N . ALA A 1 90 ? -8.273 -9.609 -17.484 1 92.12 90 ALA A N 1
ATOM 731 C CA . ALA A 1 90 ? -9.211 -10.211 -16.531 1 92.12 90 ALA A CA 1
ATOM 732 C C . ALA A 1 90 ? -10.336 -10.938 -17.25 1 92.12 90 ALA A C 1
ATOM 734 O O . ALA A 1 90 ? -10.758 -10.523 -18.344 1 92.12 90 ALA A O 1
ATOM 735 N N . PRO A 1 91 ? -10.797 -12.008 -16.609 1 87.31 91 PRO A N 1
ATOM 736 C CA . PRO A 1 91 ? -11.953 -12.68 -17.203 1 87.31 91 PRO A CA 1
ATOM 737 C C . PRO A 1 91 ? -13.227 -11.836 -17.141 1 87.31 91 PRO A C 1
ATOM 739 O O . PRO A 1 91 ? -13.312 -10.914 -16.312 1 87.31 91 PRO A O 1
ATOM 742 N N . PRO A 1 92 ? -14.172 -12.164 -17.922 1 81.25 92 PRO A N 1
ATOM 743 C CA . PRO A 1 92 ? -15.391 -11.344 -18.031 1 81.25 92 PRO A CA 1
ATOM 744 C C . PRO A 1 92 ? -16.125 -11.203 -16.719 1 81.25 92 PRO A C 1
ATOM 746 O O . PRO A 1 92 ? -16.688 -10.141 -16.422 1 81.25 92 PRO A O 1
ATOM 749 N N . ARG A 1 93 ? -16.141 -12.109 -15.961 1 75.94 93 ARG A N 1
ATOM 750 C CA . ARG A 1 93 ? -16.859 -12.039 -14.695 1 75.94 93 ARG A CA 1
ATOM 751 C C . ARG A 1 93 ? -16.25 -10.984 -13.781 1 75.94 93 ARG A C 1
ATOM 753 O O . ARG A 1 93 ? -16.969 -10.25 -13.094 1 75.94 93 ARG A O 1
ATOM 760 N N . MET A 1 94 ? -14.977 -10.961 -13.883 1 72.56 94 MET A N 1
ATOM 761 C CA . MET A 1 94 ? -14.258 -9.992 -13.055 1 72.56 94 MET A CA 1
ATOM 762 C C . MET A 1 94 ? -14.438 -8.578 -13.602 1 72.56 94 MET A C 1
ATOM 764 O O . MET A 1 94 ? -14.508 -7.617 -12.828 1 72.56 94 MET A O 1
ATOM 768 N N . LYS A 1 95 ? -14.531 -8.539 -14.766 1 73.56 95 LYS A N 1
ATOM 769 C CA . LYS A 1 95 ? -14.742 -7.242 -15.398 1 73.56 95 LYS A CA 1
ATOM 770 C C . LYS A 1 95 ? -16.109 -6.66 -15.023 1 73.56 95 LYS A C 1
ATOM 772 O O . LYS A 1 95 ? -16.234 -5.449 -14.828 1 73.56 95 LYS A O 1
ATOM 777 N N . GLN A 1 96 ? -16.984 -7.605 -14.828 1 65.81 96 GLN A N 1
ATOM 778 C CA . GLN A 1 96 ? -18.344 -7.188 -14.461 1 65.81 96 GLN A CA 1
ATOM 779 C C . GLN A 1 96 ? -18.391 -6.699 -13.016 1 65.81 96 GLN A C 1
ATOM 781 O O . GLN A 1 96 ? -19.125 -5.77 -12.695 1 65.81 96 GLN A O 1
ATOM 786 N N . GLN A 1 97 ? -17.703 -7.398 -12.258 1 60.25 97 GLN A N 1
ATOM 787 C CA . GLN A 1 97 ? -17.672 -7.008 -10.852 1 60.25 97 GLN A CA 1
ATOM 788 C C . GLN A 1 97 ? -16.953 -5.672 -10.672 1 60.25 97 GLN A C 1
ATOM 790 O O . GLN A 1 97 ? -17.281 -4.898 -9.773 1 60.25 97 GLN A O 1
ATOM 795 N N . PHE A 1 98 ? -16 -5.652 -11.406 1 57.66 98 PHE A N 1
ATOM 796 C CA . PHE A 1 98 ? -15.234 -4.41 -11.352 1 57.66 98 PHE A CA 1
ATOM 797 C C . PHE A 1 98 ? -15.945 -3.307 -12.133 1 57.66 98 PHE A C 1
ATOM 799 O O . PHE A 1 98 ? -15.453 -2.863 -13.172 1 57.66 98 PHE A O 1
ATOM 806 N N . CYS A 1 99 ? -17.266 -3.432 -12.375 1 50.84 99 CYS A N 1
ATOM 807 C CA . CYS A 1 99 ? -17.844 -2.176 -12.836 1 50.84 99 CYS A CA 1
ATOM 808 C C . CYS A 1 99 ? -17.125 -0.982 -12.234 1 50.84 99 CYS A C 1
ATOM 810 O O . CYS A 1 99 ? -17.625 -0.343 -11.305 1 50.84 99 CYS A O 1
ATOM 812 N N . LEU A 1 100 ? -15.852 -1.118 -12.125 1 49.81 100 LEU A N 1
ATOM 813 C CA . LEU A 1 100 ? -14.609 -0.359 -12.023 1 49.81 100 LEU A CA 1
ATOM 814 C C . LEU A 1 100 ? -14.656 0.884 -12.906 1 49.81 100 LEU A C 1
ATOM 816 O O . LEU A 1 100 ? -13.727 1.694 -12.898 1 49.81 100 LEU A O 1
ATOM 820 N N . PRO A 1 101 ? -15.367 0.723 -13.906 1 45.81 101 PRO A N 1
ATOM 821 C CA . PRO A 1 101 ? -15.352 2.002 -14.625 1 45.81 101 PRO A CA 1
ATOM 822 C C . PRO A 1 101 ? -15.531 3.199 -13.688 1 45.81 101 PRO A C 1
ATOM 824 O O . PRO A 1 101 ? -14.938 4.258 -13.914 1 45.81 101 PRO A O 1
ATOM 827 N N . ASN A 1 102 ? -16.344 2.928 -12.727 1 52.34 102 ASN A N 1
ATOM 828 C CA . ASN A 1 102 ? -16.578 4.109 -11.898 1 52.34 102 ASN A CA 1
ATOM 829 C C . ASN A 1 102 ? -15.344 4.453 -11.07 1 52.34 102 ASN A C 1
ATOM 831 O O . ASN A 1 102 ? -15.016 5.629 -10.898 1 52.34 102 ASN A O 1
ATOM 835 N N . LEU A 1 103 ? -14.773 3.369 -10.578 1 55.5 103 LEU A N 1
ATOM 836 C CA . LEU A 1 103 ? -13.562 3.686 -9.828 1 55.5 103 LEU A CA 1
ATOM 837 C C . LEU A 1 103 ? -12.492 4.281 -10.742 1 55.5 103 LEU A C 1
ATOM 839 O O . LEU A 1 103 ? -11.836 5.258 -10.383 1 55.5 103 LEU A O 1
ATOM 843 N N . LEU A 1 104 ? -12.422 3.662 -11.844 1 55.12 104 LEU A N 1
ATOM 844 C CA . LEU A 1 104 ? -11.469 4.16 -12.828 1 55.12 104 LEU A CA 1
ATOM 845 C C . LEU A 1 104 ? -11.883 5.539 -13.336 1 55.12 104 LEU A C 1
ATOM 847 O O . LEU A 1 104 ? -11.031 6.41 -13.539 1 55.12 104 LEU A O 1
ATOM 851 N N . SER A 1 105 ? -13.156 5.617 -13.5 1 51.81 105 SER A N 1
ATOM 852 C CA . SER A 1 105 ? -13.625 6.91 -13.984 1 51.81 105 SER A CA 1
ATOM 853 C C . SER A 1 105 ? -13.328 8.016 -12.977 1 51.81 105 SER A C 1
ATOM 855 O O . SER A 1 105 ? -12.945 9.125 -13.359 1 51.81 105 SER A O 1
ATOM 857 N N . THR A 1 106 ? -13.5 7.68 -11.805 1 52.31 106 THR A N 1
ATOM 858 C CA . THR A 1 106 ? -13.203 8.695 -10.797 1 52.31 106 THR A CA 1
ATOM 859 C C . THR A 1 106 ? -11.703 8.984 -10.75 1 52.31 106 THR A C 1
ATOM 861 O O . THR A 1 106 ? -11.297 10.125 -10.508 1 52.31 106 THR A O 1
ATOM 864 N N . ALA A 1 107 ? -10.992 7.988 -10.938 1 53.38 107 ALA A N 1
ATOM 865 C CA . ALA A 1 107 ? -9.547 8.195 -11.008 1 53.38 107 ALA A CA 1
ATOM 866 C C . ALA A 1 107 ? -9.188 9.125 -12.172 1 53.38 107 ALA A C 1
ATOM 868 O O . ALA A 1 107 ? -8.367 10.031 -12.016 1 53.38 107 ALA A O 1
ATOM 869 N N . ILE A 1 108 ? -9.805 8.852 -13.273 1 51.69 108 ILE A N 1
ATOM 870 C CA . ILE A 1 108 ? -9.594 9.688 -14.453 1 51.69 108 ILE A CA 1
ATOM 871 C C . ILE A 1 108 ? -10.055 11.117 -14.156 1 51.69 108 ILE A C 1
ATOM 873 O O . ILE A 1 108 ? -9.391 12.086 -14.531 1 51.69 108 ILE A O 1
ATOM 877 N N . LEU A 1 109 ? -11.094 11.18 -13.508 1 49.75 109 LEU A N 1
ATOM 878 C CA . LEU A 1 109 ? -11.625 12.508 -13.203 1 49.75 109 LEU A CA 1
ATOM 879 C C . LEU A 1 109 ? -10.688 13.266 -12.266 1 49.75 109 LEU A C 1
ATOM 881 O O . LEU A 1 109 ? -10.484 14.469 -12.422 1 49.75 109 LEU A O 1
ATOM 885 N N . GLU A 1 110 ? -10.211 12.562 -11.398 1 50.94 110 GLU A N 1
ATOM 886 C CA . GLU A 1 110 ? -9.281 13.195 -10.461 1 50.94 110 GLU A CA 1
ATOM 887 C C . GLU A 1 110 ? -8.023 13.672 -11.172 1 50.94 110 GLU A C 1
ATOM 889 O O . GLU A 1 110 ? -7.516 14.758 -10.883 1 50.94 110 GLU A O 1
ATOM 894 N N . LEU A 1 111 ? -7.566 12.883 -12 1 51.88 111 LEU A N 1
ATOM 895 C CA . LEU A 1 111 ? -6.438 13.336 -12.812 1 51.88 111 LEU A CA 1
ATOM 896 C C . LEU A 1 111 ? -6.789 14.617 -13.555 1 51.88 111 LEU A C 1
ATOM 898 O O . LEU A 1 111 ? -5.949 15.516 -13.688 1 51.88 111 LEU A O 1
ATOM 902 N N . MET A 1 112 ? -7.996 14.555 -13.938 1 47.44 112 MET A N 1
ATOM 903 C CA . MET A 1 112 ? -8.461 15.742 -14.648 1 47.44 112 MET A CA 1
ATOM 904 C C . MET A 1 112 ? -8.57 16.938 -13.711 1 47.44 112 MET A C 1
ATOM 906 O O . MET A 1 112 ? -8.281 18.062 -14.102 1 47.44 112 MET A O 1
ATOM 910 N N . LEU A 1 113 ? -9.109 16.672 -12.672 1 46.12 113 LEU A N 1
ATOM 911 C CA . LEU A 1 113 ? -9.266 17.766 -11.719 1 46.12 113 LEU A CA 1
ATOM 912 C C . LEU A 1 113 ? -7.906 18.266 -11.234 1 46.12 113 LEU A C 1
ATOM 914 O O . LEU A 1 113 ? -7.727 19.453 -10.992 1 46.12 113 LEU A O 1
ATOM 918 N N . GLN A 1 114 ? -7.016 17.359 -10.922 1 47.22 114 GLN A N 1
ATOM 919 C CA . GLN A 1 114 ? -5.676 17.812 -10.555 1 47.22 114 GLN A CA 1
ATOM 920 C C . GLN A 1 114 ? -5.051 18.641 -11.68 1 47.22 114 GLN A C 1
ATOM 922 O O . GLN A 1 114 ? -4.309 19.578 -11.422 1 47.22 114 GLN A O 1
ATOM 927 N N . GLY A 1 115 ? -5.316 18.25 -12.828 1 44.03 115 GLY A N 1
ATOM 928 C CA . GLY A 1 115 ? -4.891 19.094 -13.93 1 44.03 115 GLY A CA 1
ATOM 929 C C . GLY A 1 115 ? -5.512 20.484 -13.898 1 44.03 115 GLY A C 1
ATOM 930 O O . GLY A 1 115 ? -4.891 21.453 -14.328 1 44.03 115 GLY A O 1
ATOM 931 N N . TYR A 1 116 ? -6.707 20.484 -13.531 1 42.19 116 TYR A N 1
ATOM 932 C CA . TYR A 1 116 ? -7.355 21.781 -13.539 1 42.19 116 TYR A CA 1
ATOM 933 C C . TYR A 1 116 ? -6.922 22.625 -12.336 1 42.19 116 TYR A C 1
ATOM 935 O O . TYR A 1 116 ? -7.012 23.844 -12.367 1 42.19 116 TYR A O 1
ATOM 943 N N . CYS A 1 117 ? -6.68 21.969 -11.266 1 38.53 117 CYS A N 1
ATOM 944 C CA . CYS A 1 117 ? -6.352 22.797 -10.117 1 38.53 117 CYS A CA 1
ATOM 945 C C . CYS A 1 117 ? -4.926 23.328 -10.219 1 38.53 117 CYS A C 1
ATOM 947 O O . CYS A 1 117 ? -4.555 24.266 -9.508 1 38.53 117 CYS A O 1
ATOM 949 N N . VAL A 1 118 ? -4.09 22.766 -10.969 1 33.56 118 VAL A N 1
ATOM 950 C CA . VAL A 1 118 ? -2.855 23.516 -11.18 1 33.56 118 VAL A CA 1
ATOM 951 C C . VAL A 1 118 ? -3.105 24.672 -12.141 1 33.56 118 VAL A C 1
ATOM 953 O O . VAL A 1 118 ? -3.73 24.484 -13.188 1 33.56 118 VAL A O 1
ATOM 956 N N . MET B 1 1 ? -14.242 25.109 9.484 1 50.5 1 MET B N 1
ATOM 957 C CA . MET B 1 1 ? -14.672 24.406 8.281 1 50.5 1 MET B CA 1
ATOM 958 C C . MET B 1 1 ? -13.516 23.609 7.684 1 50.5 1 MET B C 1
ATOM 960 O O . MET B 1 1 ? -13.688 22.438 7.336 1 50.5 1 MET B O 1
ATOM 964 N N . ALA B 1 2 ? -12.305 24.172 7.578 1 66.5 2 ALA B N 1
ATOM 965 C CA . ALA B 1 2 ? -11.102 23.562 7.023 1 66.5 2 ALA B CA 1
ATOM 966 C C . ALA B 1 2 ? -10.688 22.328 7.82 1 66.5 2 ALA B C 1
ATOM 968 O O . ALA B 1 2 ? -10.344 21.297 7.246 1 66.5 2 ALA B O 1
ATOM 969 N N . SER B 1 3 ? -11.148 22.375 9.07 1 84.81 3 SER B N 1
ATOM 970 C CA . SER B 1 3 ? -10.789 21.281 9.961 1 84.81 3 SER B CA 1
ATOM 971 C C . SER B 1 3 ? -11.672 20.062 9.719 1 84.81 3 SER B C 1
ATOM 973 O O . SER B 1 3 ? -11.18 18.922 9.688 1 84.81 3 SER B O 1
ATOM 975 N N . ALA B 1 4 ? -12.914 20.359 9.289 1 89.75 4 ALA B N 1
ATOM 976 C CA . ALA B 1 4 ? -13.844 19.25 9.094 1 89.75 4 ALA B CA 1
ATOM 977 C C . ALA B 1 4 ? -13.516 18.469 7.824 1 89.75 4 ALA B C 1
ATOM 979 O O . ALA B 1 4 ? -13.625 17.25 7.793 1 89.75 4 ALA B O 1
ATOM 980 N N . ILE B 1 5 ? -13.203 19.172 6.805 1 90.69 5 ILE B N 1
ATOM 981 C CA . ILE B 1 5 ? -12.883 18.531 5.531 1 90.69 5 ILE B CA 1
ATOM 982 C C . ILE B 1 5 ? -11.578 17.734 5.664 1 90.69 5 ILE B C 1
ATOM 984 O O . ILE B 1 5 ? -11.445 16.656 5.102 1 90.69 5 ILE B O 1
ATOM 988 N N . ILE B 1 6 ? -10.648 18.219 6.383 1 93.19 6 ILE B N 1
ATOM 989 C CA . ILE B 1 6 ? -9.391 17.531 6.637 1 93.19 6 ILE B CA 1
ATOM 990 C C . ILE B 1 6 ? -9.656 16.234 7.391 1 93.19 6 ILE B C 1
ATOM 992 O O . ILE B 1 6 ? -9.094 15.18 7.055 1 93.19 6 ILE B O 1
ATOM 996 N N . ILE B 1 7 ? -10.547 16.312 8.367 1 93.06 7 ILE B N 1
ATOM 997 C CA . ILE B 1 7 ? -10.898 15.133 9.133 1 93.06 7 ILE B CA 1
ATOM 998 C C . ILE B 1 7 ? -11.633 14.133 8.242 1 93.06 7 ILE B C 1
ATOM 1000 O O . ILE B 1 7 ? -11.414 12.922 8.344 1 93.06 7 ILE B O 1
ATOM 1004 N N . PHE B 1 8 ? -12.422 14.68 7.406 1 93.75 8 PHE B N 1
ATOM 1005 C CA . PHE B 1 8 ? -13.188 13.836 6.488 1 93.75 8 PHE B CA 1
ATOM 1006 C C . PHE B 1 8 ? -12.25 13.031 5.59 1 93.75 8 PHE B C 1
ATOM 1008 O O . PHE B 1 8 ? -12.344 11.805 5.535 1 93.75 8 PHE B O 1
ATOM 1015 N N . PHE B 1 9 ? -11.32 13.617 4.906 1 93 9 PHE B N 1
ATOM 1016 C CA . PHE B 1 9 ? -10.422 12.922 3.996 1 93 9 PHE B CA 1
ATOM 1017 C C . PHE B 1 9 ? -9.398 12.094 4.77 1 93 9 PHE B C 1
ATOM 1019 O O . PHE B 1 9 ? -8.953 11.047 4.301 1 93 9 PHE B O 1
ATOM 1026 N N . GLY B 1 10 ? -9.023 12.562 5.965 1 94.06 10 GLY B N 1
ATOM 1027 C CA . GLY B 1 10 ? -8.18 11.742 6.828 1 94.06 10 GLY B CA 1
ATOM 1028 C C . GLY B 1 10 ? -8.82 10.422 7.211 1 94.06 10 GLY B C 1
ATOM 1029 O O . GLY B 1 10 ? -8.164 9.383 7.211 1 94.06 10 GLY B O 1
ATOM 1030 N N . LEU B 1 11 ? -10.055 10.523 7.484 1 95.31 11 LEU B N 1
ATOM 1031 C CA . LEU B 1 11 ? -10.789 9.32 7.855 1 95.31 11 LEU B CA 1
ATOM 1032 C C . LEU B 1 11 ? -10.945 8.383 6.66 1 95.31 11 LEU B C 1
ATOM 1034 O O . LEU B 1 11 ? -10.781 7.168 6.793 1 95.31 11 LEU B O 1
ATOM 1038 N N . LEU B 1 12 ? -11.258 8.883 5.551 1 94.5 12 LEU B N 1
ATOM 1039 C CA . LEU B 1 12 ? -11.312 8.07 4.34 1 94.5 12 LEU B CA 1
ATOM 1040 C C . LEU B 1 12 ? -9.945 7.461 4.031 1 94.5 12 LEU B C 1
ATOM 1042 O O . LEU B 1 12 ? -9.859 6.305 3.605 1 94.5 12 LEU B O 1
ATOM 1046 N N . GLY B 1 13 ? -8.914 8.281 4.211 1 95.62 13 GLY B N 1
ATOM 1047 C CA . GLY B 1 13 ? -7.559 7.762 4.094 1 95.62 13 GLY B CA 1
ATOM 1048 C C . GLY B 1 13 ? -7.285 6.602 5.035 1 95.62 13 GLY B C 1
ATOM 1049 O O . GLY B 1 13 ? -6.672 5.605 4.641 1 95.62 13 GLY B O 1
ATOM 1050 N N . ASN B 1 14 ? -7.805 6.711 6.207 1 97.56 14 ASN B N 1
ATOM 1051 C CA . ASN B 1 14 ? -7.602 5.652 7.191 1 97.56 14 ASN B CA 1
ATOM 1052 C C . ASN B 1 14 ? -8.367 4.387 6.82 1 97.56 14 ASN B C 1
ATOM 1054 O O . ASN B 1 14 ? -7.836 3.281 6.93 1 97.56 14 ASN B O 1
ATOM 1058 N N . ILE B 1 15 ? -9.539 4.527 6.391 1 96.56 15 ILE B N 1
ATOM 1059 C CA . ILE B 1 15 ? -10.336 3.381 5.969 1 96.56 15 ILE B CA 1
ATOM 1060 C C . ILE B 1 15 ? -9.664 2.686 4.789 1 96.56 15 ILE B C 1
ATOM 1062 O O . ILE B 1 15 ? -9.477 1.467 4.805 1 96.56 15 ILE B O 1
ATOM 1066 N N . SER B 1 16 ? -9.281 3.402 3.799 1 96.12 16 SER B N 1
ATOM 1067 C CA . SER B 1 16 ? -8.633 2.832 2.619 1 96.12 16 SER B CA 1
ATOM 1068 C C . SER B 1 16 ? -7.27 2.242 2.965 1 96.12 16 SER B C 1
ATOM 1070 O O . SER B 1 16 ? -6.867 1.227 2.395 1 96.12 16 SER B O 1
ATOM 1072 N N . THR B 1 17 ? -6.559 2.896 3.861 1 98.25 17 THR B N 1
ATOM 1073 C CA . THR B 1 17 ? -5.281 2.357 4.312 1 98.25 17 THR B CA 1
ATOM 1074 C C . THR B 1 17 ? -5.48 1.036 5.047 1 98.25 17 THR B C 1
ATOM 1076 O O . THR B 1 17 ? -4.711 0.091 4.855 1 98.25 17 THR B O 1
ATOM 1079 N N . GLY B 1 18 ? -6.473 1.022 5.902 1 97.69 18 GLY B N 1
ATOM 1080 C CA . GLY B 1 18 ? -6.801 -0.236 6.551 1 97.69 18 GLY B CA 1
ATOM 1081 C C . GLY B 1 18 ? -7.113 -1.352 5.57 1 97.69 18 GLY B C 1
ATOM 1082 O O . GLY B 1 18 ? -6.605 -2.467 5.711 1 97.69 18 GLY B O 1
ATOM 1083 N N . LEU B 1 19 ? -7.934 -1.081 4.609 1 96.62 19 LEU B N 1
ATOM 1084 C CA . LEU B 1 19 ? -8.242 -2.037 3.553 1 96.62 19 LEU B CA 1
ATOM 1085 C C . LEU B 1 19 ? -6.977 -2.475 2.826 1 96.62 19 LEU B C 1
ATOM 1087 O O . LEU B 1 19 ? -6.805 -3.658 2.525 1 96.62 19 LEU B O 1
ATOM 1091 N N . LEU B 1 20 ? -6.117 -1.549 2.553 1 97.94 20 LEU B N 1
ATOM 1092 C CA . LEU B 1 20 ? -4.863 -1.828 1.859 1 97.94 20 LEU B CA 1
ATOM 1093 C C . LEU B 1 20 ? -4.008 -2.805 2.658 1 97.94 20 LEU B C 1
ATOM 1095 O O . LEU B 1 20 ? -3.467 -3.762 2.1 1 97.94 20 LEU B O 1
ATOM 1099 N N . TYR B 1 21 ? -3.939 -2.594 3.941 1 98.44 21 TYR B N 1
ATOM 1100 C CA . TYR B 1 21 ? -3.109 -3.449 4.781 1 98.44 21 TYR B CA 1
ATOM 1101 C C . TYR B 1 21 ? -3.676 -4.863 4.852 1 98.44 21 TYR B C 1
ATOM 1103 O O . TYR B 1 21 ? -2.922 -5.836 4.902 1 98.44 21 TYR B O 1
ATOM 1111 N N . VAL B 1 22 ? -4.934 -5.023 4.789 1 98.19 22 VAL B N 1
ATOM 1112 C CA . VAL B 1 22 ? -5.527 -6.344 4.988 1 98.19 22 VAL B CA 1
ATOM 1113 C C . VAL B 1 22 ? -5.809 -6.992 3.635 1 98.19 22 VAL B C 1
ATOM 1115 O O . VAL B 1 22 ? -6.098 -8.188 3.562 1 98.19 22 VAL B O 1
ATOM 1118 N N . SER B 1 23 ? -5.645 -6.34 2.598 1 97.56 23 SER B N 1
ATOM 1119 C CA . SER B 1 23 ? -6.055 -6.754 1.259 1 97.56 23 SER B CA 1
ATOM 1120 C C . SER B 1 23 ? -5.332 -8.023 0.827 1 97.56 23 SER B C 1
ATOM 1122 O O . SER B 1 23 ? -5.855 -8.805 0.03 1 97.56 23 SER B O 1
ATOM 1124 N N . PRO B 1 24 ? -4.141 -8.367 1.297 1 97.56 24 PRO B N 1
ATOM 1125 C CA . PRO B 1 24 ? -3.488 -9.594 0.829 1 97.56 24 PRO B CA 1
ATOM 1126 C C . PRO B 1 24 ? -3.83 -10.812 1.686 1 97.56 24 PRO B C 1
ATOM 1128 O O . PRO B 1 24 ? -3.123 -11.82 1.64 1 97.56 24 PRO B O 1
ATOM 1131 N N . THR B 1 25 ? -4.93 -10.742 2.416 1 97.94 25 THR B N 1
ATOM 1132 C CA . THR B 1 25 ? -5.316 -11.828 3.311 1 97.94 25 THR B CA 1
ATOM 1133 C C . THR B 1 25 ? -5.508 -13.133 2.533 1 97.94 25 THR B C 1
ATOM 1135 O O . THR B 1 25 ? -5.082 -14.195 2.98 1 97.94 25 THR B O 1
ATOM 1138 N N . ASN B 1 26 ? -6.055 -13.078 1.354 1 96.56 26 ASN B N 1
ATOM 1139 C CA . ASN B 1 26 ? -6.262 -14.281 0.554 1 96.56 26 ASN B CA 1
ATOM 1140 C C . ASN B 1 26 ? -4.934 -14.906 0.13 1 96.56 26 ASN B C 1
ATOM 1142 O O . ASN B 1 26 ? -4.82 -16.125 0.042 1 96.56 26 ASN B O 1
ATOM 1146 N N . VAL B 1 27 ? -4.023 -14.07 -0.193 1 96.88 27 VAL B N 1
ATOM 1147 C CA . VAL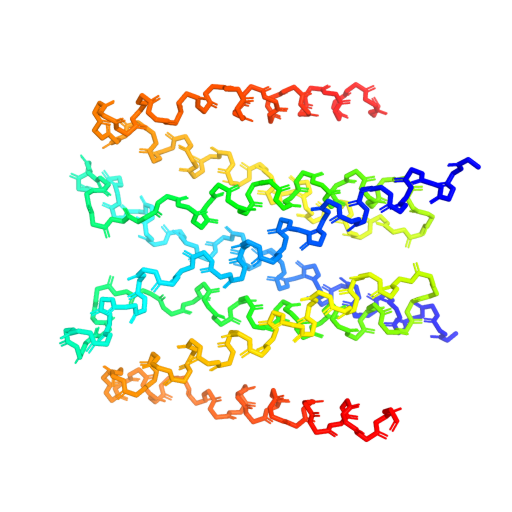 B 1 27 ? -2.693 -14.539 -0.565 1 96.88 27 VAL B CA 1
ATOM 1148 C C . VAL B 1 27 ? -2.076 -15.312 0.597 1 96.88 27 VAL B C 1
ATOM 1150 O O . VAL B 1 27 ? -1.56 -16.422 0.409 1 96.88 27 VAL B O 1
ATOM 1153 N N . PHE B 1 28 ? -2.205 -14.867 1.73 1 97.81 28 PHE B N 1
ATOM 1154 C CA . PHE B 1 28 ? -1.548 -15.5 2.871 1 97.81 28 PHE B CA 1
ATOM 1155 C C . PHE B 1 28 ? -2.33 -16.719 3.34 1 97.81 28 PHE B C 1
ATOM 1157 O O . PHE B 1 28 ? -1.755 -17.656 3.9 1 97.81 28 PHE B O 1
ATOM 1164 N N . TRP B 1 29 ? -3.617 -16.641 3.088 1 97.62 29 TRP B N 1
ATOM 1165 C CA . TRP B 1 29 ? -4.379 -17.875 3.291 1 97.62 29 TRP B CA 1
ATOM 1166 C C . TRP B 1 29 ? -3.875 -18.984 2.375 1 97.62 29 TRP B C 1
ATOM 1168 O O . TRP B 1 29 ? -3.744 -20.141 2.797 1 97.62 29 TRP B O 1
ATOM 1178 N N . ARG B 1 30 ? -3.588 -18.703 1.146 1 96.69 30 ARG B N 1
ATOM 1179 C CA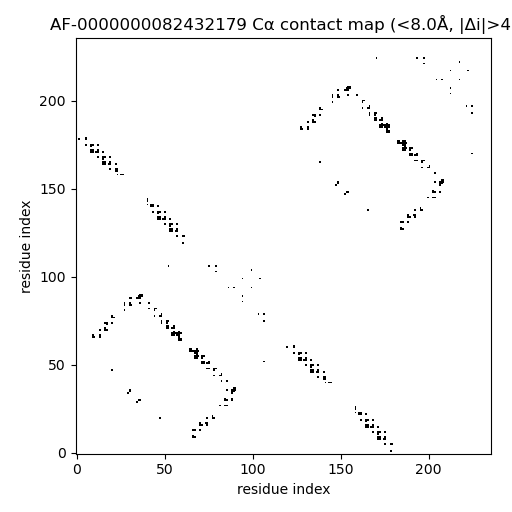 . ARG B 1 30 ? -3.045 -19.672 0.199 1 96.69 30 ARG B CA 1
ATOM 1180 C C . ARG B 1 30 ? -1.665 -20.156 0.637 1 96.69 30 ARG B C 1
ATOM 1182 O O . ARG B 1 30 ? -1.343 -21.328 0.501 1 96.69 30 ARG B O 1
ATOM 1189 N N . ILE B 1 31 ? -0.856 -19.281 1.163 1 97.06 31 ILE B N 1
ATOM 1190 C CA . ILE B 1 31 ? 0.471 -19.641 1.649 1 97.06 31 ILE B CA 1
ATOM 1191 C C . ILE B 1 31 ? 0.347 -20.641 2.795 1 97.06 31 ILE B C 1
ATOM 1193 O O . ILE B 1 31 ? 1.072 -21.641 2.838 1 97.06 31 ILE B O 1
ATOM 1197 N N . LEU B 1 32 ? -0.584 -20.344 3.699 1 97.88 32 LEU B N 1
ATOM 1198 C CA . LEU B 1 32 ? -0.792 -21.25 4.832 1 97.88 32 LEU B CA 1
ATOM 1199 C C . LEU B 1 32 ? -1.272 -22.609 4.363 1 97.88 32 LEU B C 1
ATOM 1201 O O . LEU B 1 32 ? -0.812 -23.641 4.863 1 97.88 32 LEU B O 1
ATOM 1205 N N . LYS B 1 33 ? -2.094 -22.594 3.377 1 97.5 33 LYS B N 1
ATOM 1206 C CA . LYS B 1 33 ? -2.686 -23.844 2.887 1 97.5 33 LYS B CA 1
ATOM 1207 C C . LYS B 1 33 ? -1.671 -24.656 2.096 1 97.5 33 LYS B C 1
ATOM 1209 O O . LYS B 1 33 ? -1.607 -25.891 2.238 1 97.5 33 LYS B O 1
ATOM 1214 N N . ARG B 1 34 ? -0.875 -24.031 1.331 1 96.5 34 ARG B N 1
ATOM 1215 C CA . ARG B 1 34 ? 0.055 -24.719 0.438 1 96.5 34 ARG B CA 1
ATOM 1216 C C . ARG B 1 34 ? 1.409 -24.922 1.11 1 96.5 34 ARG B C 1
ATOM 1218 O O . ARG B 1 34 ? 2.246 -25.688 0.614 1 96.5 34 ARG B O 1
ATOM 1225 N N . ARG B 1 35 ? 1.613 -24.188 2.164 1 96.69 35 ARG B N 1
ATOM 1226 C CA . ARG B 1 35 ? 2.873 -24.219 2.902 1 96.69 35 ARG B CA 1
ATOM 1227 C C . ARG B 1 35 ? 4.051 -23.891 1.99 1 96.69 35 ARG B C 1
ATOM 1229 O O . ARG B 1 35 ? 5.07 -24.578 2.012 1 96.69 35 ARG B O 1
ATOM 1236 N N . SER B 1 36 ? 3.812 -22.938 1.113 1 95.75 36 SER B N 1
ATOM 1237 C CA . SER B 1 36 ? 4.828 -22.5 0.16 1 95.75 36 SER B CA 1
ATOM 1238 C C . SER B 1 36 ? 4.613 -21.047 -0.261 1 95.75 36 SER B C 1
ATOM 1240 O O . SER B 1 36 ? 3.473 -20.609 -0.388 1 95.75 36 SER B O 1
ATOM 1242 N N . THR B 1 37 ? 5.738 -20.328 -0.508 1 94.88 37 THR B N 1
ATOM 1243 C CA . THR B 1 37 ? 5.68 -18.938 -0.96 1 94.88 37 THR B CA 1
ATOM 1244 C C . THR B 1 37 ? 6.23 -18.812 -2.377 1 94.88 37 THR B C 1
ATOM 1246 O O . THR B 1 37 ? 6.43 -17.703 -2.871 1 94.88 37 THR B O 1
ATOM 1249 N N . GLU B 1 38 ? 6.477 -19.875 -3.125 1 89.5 38 GLU B N 1
ATOM 1250 C CA . GLU B 1 38 ? 7.211 -19.906 -4.387 1 89.5 38 GLU B CA 1
ATOM 1251 C C . GLU B 1 38 ? 6.496 -19.078 -5.457 1 89.5 38 GLU B C 1
ATOM 1253 O O . GLU B 1 38 ? 7.141 -18.438 -6.289 1 89.5 38 GLU B O 1
ATOM 1258 N N . GLU B 1 39 ? 5.242 -18.906 -5.398 1 89.31 39 GLU B N 1
ATOM 1259 C CA . GLU B 1 39 ? 4.484 -18.203 -6.434 1 89.31 39 GLU B CA 1
ATOM 1260 C C . GLU B 1 39 ? 4.234 -16.75 -6.055 1 89.31 39 GLU B C 1
ATOM 1262 O O . GLU B 1 39 ? 3.619 -16 -6.812 1 89.31 39 GLU B O 1
ATOM 1267 N N . PHE B 1 40 ? 4.766 -16.391 -4.941 1 92 40 PHE B N 1
ATOM 1268 C CA . PHE B 1 40 ? 4.441 -15.062 -4.438 1 92 40 PHE B CA 1
ATOM 1269 C C . PHE B 1 40 ? 5.703 -14.227 -4.266 1 92 40 PHE B C 1
ATOM 1271 O O . PHE B 1 40 ? 6.797 -14.766 -4.113 1 92 40 PHE B O 1
ATOM 1278 N N . GLU B 1 41 ? 5.523 -12.898 -4.391 1 92.5 41 GLU B N 1
ATOM 1279 C CA . GLU B 1 41 ? 6.613 -11.945 -4.188 1 92.5 41 GLU B CA 1
ATOM 1280 C C . GLU B 1 41 ? 6.52 -11.281 -2.818 1 92.5 41 GLU B C 1
ATOM 1282 O O . GLU B 1 41 ? 5.434 -10.898 -2.381 1 92.5 41 GLU B O 1
ATOM 1287 N N . SER B 1 42 ? 7.684 -11.133 -2.232 1 93.44 42 SER B N 1
ATOM 1288 C CA . SER B 1 42 ? 7.684 -10.594 -0.876 1 93.44 42 SER B CA 1
ATOM 1289 C C . SER B 1 42 ? 7.867 -9.078 -0.88 1 93.44 42 SER B C 1
ATOM 1291 O O . SER B 1 42 ? 7.543 -8.406 0.1 1 93.44 42 SER B O 1
ATOM 1293 N N . ILE B 1 43 ? 8.305 -8.508 -1.903 1 93.5 43 ILE B N 1
ATOM 1294 C CA . ILE B 1 43 ? 8.719 -7.113 -1.989 1 93.5 43 ILE B CA 1
ATOM 1295 C C . ILE B 1 43 ? 7.543 -6.203 -1.636 1 93.5 43 ILE B C 1
ATOM 1297 O O . ILE B 1 43 ? 7.695 -5.254 -0.862 1 93.5 43 ILE B O 1
ATOM 1301 N N . PRO B 1 44 ? 6.328 -6.488 -2.062 1 96.19 44 PRO B N 1
ATOM 1302 C CA . PRO B 1 44 ? 5.207 -5.613 -1.726 1 96.19 44 PRO B CA 1
ATOM 1303 C C . PRO B 1 44 ? 4.941 -5.539 -0.223 1 96.19 44 PRO B C 1
ATOM 1305 O O . PRO B 1 44 ? 4.586 -4.48 0.296 1 96.19 44 PRO B O 1
ATOM 1308 N N . TYR B 1 45 ? 5.207 -6.602 0.423 1 96.44 45 TYR B N 1
ATOM 1309 C CA . TYR B 1 45 ? 4.883 -6.664 1.843 1 96.44 45 TYR B CA 1
ATOM 1310 C C . TYR B 1 45 ? 5.973 -6.008 2.682 1 96.44 45 TYR B C 1
ATOM 1312 O O . TYR B 1 45 ? 5.684 -5.359 3.689 1 96.44 45 TYR B O 1
ATOM 1320 N N . ILE B 1 46 ? 7.16 -6.141 2.262 1 94.31 46 ILE B N 1
ATOM 1321 C CA . ILE B 1 46 ? 8.281 -5.469 2.914 1 94.31 46 ILE B CA 1
ATOM 1322 C C . ILE B 1 46 ? 8.156 -3.959 2.727 1 94.31 46 ILE B C 1
ATOM 1324 O O . ILE B 1 46 ? 8.312 -3.193 3.68 1 94.31 46 ILE B O 1
ATOM 1328 N N . SER B 1 47 ? 7.867 -3.545 1.542 1 95.5 47 SER B N 1
ATOM 1329 C CA . SER B 1 47 ? 7.684 -2.123 1.265 1 95.5 47 SER B CA 1
ATOM 1330 C C . SER B 1 47 ? 6.539 -1.542 2.086 1 95.5 47 SER B C 1
ATOM 1332 O O . SER B 1 47 ? 6.621 -0.408 2.561 1 95.5 47 SER B O 1
ATOM 1334 N N . LYS B 1 48 ? 5.52 -2.361 2.242 1 97.75 48 LYS B N 1
ATOM 1335 C CA . LYS B 1 48 ? 4.359 -1.927 3.02 1 97.75 48 LYS B CA 1
ATOM 1336 C C . LYS B 1 48 ? 4.727 -1.74 4.488 1 97.75 48 LYS B C 1
ATOM 1338 O O . LYS B 1 48 ? 4.289 -0.778 5.125 1 97.75 48 LYS B O 1
ATOM 1343 N N . LEU B 1 49 ? 5.496 -2.609 5.012 1 96.88 49 LEU B N 1
ATOM 1344 C CA . LEU B 1 49 ? 5.922 -2.494 6.398 1 96.88 49 LEU B CA 1
ATOM 1345 C C . LEU B 1 49 ? 6.801 -1.265 6.602 1 96.88 49 LEU B C 1
ATOM 1347 O O . LEU B 1 49 ? 6.613 -0.511 7.559 1 96.88 49 LEU B O 1
ATOM 1351 N N . LEU B 1 50 ? 7.73 -1.083 5.742 1 94.94 50 LEU B N 1
ATOM 1352 C CA . LEU B 1 50 ? 8.586 0.094 5.805 1 94.94 50 LEU B CA 1
ATOM 1353 C C . LEU B 1 50 ? 7.766 1.374 5.73 1 94.94 50 LEU B C 1
ATOM 1355 O O . LEU B 1 50 ? 8.008 2.32 6.48 1 94.94 50 LEU B O 1
ATOM 1359 N N . ASN B 1 51 ? 6.84 1.31 4.805 1 97.31 51 ASN B N 1
ATOM 1360 C CA . ASN B 1 51 ? 5.938 2.449 4.652 1 97.31 51 ASN B CA 1
ATOM 1361 C C . ASN B 1 51 ? 5.188 2.746 5.945 1 97.31 51 ASN B C 1
ATOM 1363 O O . ASN B 1 51 ? 5.121 3.896 6.379 1 97.31 51 ASN B O 1
ATOM 1367 N N . ALA B 1 52 ? 4.668 1.757 6.523 1 97.69 52 ALA B N 1
ATOM 1368 C CA . ALA B 1 52 ? 3.953 1.917 7.789 1 97.69 52 ALA B CA 1
ATOM 1369 C C . ALA B 1 52 ? 4.855 2.537 8.852 1 97.69 52 ALA B C 1
ATOM 1371 O O . ALA B 1 52 ? 4.457 3.484 9.539 1 97.69 52 ALA B O 1
ATOM 1372 N N . TYR B 1 53 ? 6.039 2.131 8.922 1 95.44 53 TYR B N 1
ATOM 1373 C CA . TYR B 1 53 ? 6.965 2.605 9.945 1 95.44 53 TYR B CA 1
ATOM 1374 C C . TYR B 1 53 ? 7.25 4.094 9.781 1 95.44 53 TYR B C 1
ATOM 1376 O O . TYR B 1 53 ? 7.141 4.867 10.734 1 95.44 53 TYR B O 1
ATOM 1384 N N . PHE B 1 54 ? 7.535 4.461 8.68 1 94.44 54 PHE B N 1
ATOM 1385 C CA . PHE B 1 54 ? 7.938 5.84 8.445 1 94.44 54 PHE B CA 1
ATOM 1386 C C . PHE B 1 54 ? 6.758 6.789 8.641 1 94.44 54 PHE B C 1
ATOM 1388 O O . PHE B 1 54 ? 6.926 7.898 9.156 1 94.44 54 PHE B O 1
ATOM 1395 N N . TRP B 1 55 ? 5.574 6.336 8.305 1 96.25 55 TRP B N 1
ATOM 1396 C CA . TRP B 1 55 ? 4.418 7.211 8.438 1 96.25 55 TRP B CA 1
ATOM 1397 C C . TRP B 1 55 ? 3.91 7.23 9.875 1 96.25 55 TRP B C 1
ATOM 1399 O O . TRP B 1 55 ? 3.223 8.172 10.281 1 96.25 55 TRP B O 1
ATOM 1409 N N . VAL B 1 56 ? 4.23 6.191 10.617 1 96.31 56 VAL B N 1
ATOM 1410 C CA . VAL B 1 56 ? 3.965 6.273 12.047 1 96.31 56 VAL B CA 1
ATOM 1411 C C . VAL B 1 56 ? 4.793 7.398 12.664 1 96.31 56 VAL B C 1
ATOM 1413 O O . VAL B 1 56 ? 4.258 8.258 13.367 1 96.31 56 VAL B O 1
ATOM 1416 N N . TYR B 1 57 ? 6.043 7.453 12.391 1 94.06 57 TYR B N 1
ATOM 1417 C CA . TYR B 1 57 ? 6.93 8.461 12.961 1 94.06 57 TYR B CA 1
ATOM 1418 C C . TYR B 1 57 ? 6.539 9.859 12.477 1 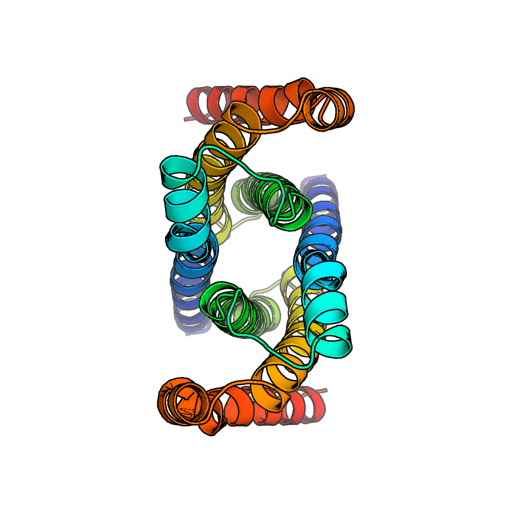94.06 57 TYR B C 1
ATOM 1420 O O . TYR B 1 57 ? 6.457 10.797 13.281 1 94.06 57 TYR B O 1
ATOM 1428 N N . TYR B 1 58 ? 6.281 9.938 11.219 1 94 58 TYR B N 1
ATOM 1429 C CA . TYR B 1 58 ? 5.824 11.203 10.656 1 94 58 TYR B CA 1
ATOM 1430 C C . TYR B 1 58 ? 4.562 11.688 11.367 1 94 58 TYR B C 1
ATOM 1432 O O . TYR B 1 58 ? 4.477 12.852 11.766 1 94 58 TYR B O 1
ATOM 1440 N N . GLY B 1 59 ? 3.6 10.812 11.492 1 94.62 59 GLY B N 1
ATOM 1441 C CA . GLY B 1 59 ? 2.316 11.18 12.07 1 94.62 59 GLY B CA 1
ATOM 1442 C C . GLY B 1 59 ? 2.402 11.531 13.539 1 94.62 59 GLY B C 1
ATOM 1443 O O . GLY B 1 59 ? 1.618 12.336 14.039 1 94.62 59 GLY B O 1
ATOM 1444 N N . VAL B 1 60 ? 3.328 10.93 14.266 1 93.88 60 VAL B N 1
ATOM 1445 C CA . VAL B 1 60 ? 3.477 11.172 15.695 1 93.88 60 VAL B CA 1
ATOM 1446 C C . VAL B 1 60 ? 4.113 12.539 15.93 1 93.88 60 VAL B C 1
ATOM 1448 O O . VAL B 1 60 ? 3.725 13.266 16.844 1 93.88 60 VAL B O 1
ATOM 1451 N N . ILE B 1 61 ? 5.027 12.914 15.094 1 93.62 61 ILE B N 1
ATOM 1452 C CA . ILE B 1 61 ? 5.805 14.109 15.375 1 93.62 61 ILE B CA 1
ATOM 1453 C C . ILE B 1 61 ? 5.16 15.32 14.695 1 93.62 61 ILE B C 1
ATOM 1455 O O . ILE B 1 61 ? 5.309 16.453 15.156 1 93.62 61 ILE B O 1
ATOM 1459 N N . LYS B 1 62 ? 4.477 15.156 13.602 1 92.81 62 LYS B N 1
ATOM 1460 C CA . LYS B 1 62 ? 3.809 16.25 12.906 1 92.81 62 LYS B CA 1
ATOM 1461 C C . LYS B 1 62 ? 2.527 16.656 13.633 1 92.81 62 LYS B C 1
ATOM 1463 O O . LYS B 1 62 ? 1.663 15.82 13.891 1 92.81 62 LYS B O 1
ATOM 1468 N N . PRO B 1 63 ? 2.395 17.969 13.891 1 92.19 63 PRO B N 1
ATOM 1469 C CA . PRO B 1 63 ? 1.193 18.422 14.594 1 92.19 63 PRO B CA 1
ATOM 1470 C C . PRO B 1 63 ? -0.093 18.094 13.836 1 92.19 63 PRO B C 1
ATOM 1472 O O . PRO B 1 63 ? -0.136 18.203 12.609 1 92.19 63 PRO B O 1
ATOM 1475 N N . ASP B 1 64 ? -1.138 17.656 14.555 1 91.94 64 ASP B N 1
ATOM 1476 C CA . ASP B 1 64 ? -2.486 17.406 14.055 1 91.94 64 ASP B CA 1
ATOM 1477 C C . ASP B 1 64 ? -2.492 16.297 13.008 1 91.94 64 ASP B C 1
ATOM 1479 O O . ASP B 1 64 ? -3.203 16.391 12.008 1 91.94 64 ASP B O 1
ATOM 1483 N N . SER B 1 65 ? -1.57 15.359 13.195 1 92.5 65 SER B N 1
ATOM 1484 C CA . SER B 1 65 ? -1.478 14.297 12.195 1 92.5 65 SER B CA 1
ATOM 1485 C C . SER B 1 65 ? -1.612 12.922 12.836 1 92.5 65 SER B C 1
ATOM 1487 O O . SER B 1 65 ? -1.052 11.945 12.344 1 92.5 65 SER B O 1
ATOM 1489 N N . ILE B 1 66 ? -2.422 12.852 13.844 1 92.38 66 ILE B N 1
ATOM 1490 C CA . ILE B 1 66 ? -2.559 11.609 14.602 1 92.38 66 ILE B CA 1
ATOM 1491 C C . ILE B 1 66 ? -3.277 10.562 13.75 1 92.38 66 ILE B C 1
ATOM 1493 O O . ILE B 1 66 ? -3.039 9.359 13.891 1 92.38 66 ILE B O 1
ATOM 1497 N N . LEU B 1 67 ? -4.133 10.938 12.875 1 92.19 67 LEU B N 1
ATOM 1498 C CA . LEU B 1 67 ? -4.824 10.008 11.984 1 92.19 67 LEU B CA 1
ATOM 1499 C C . LEU B 1 67 ? -3.826 9.227 11.141 1 92.19 67 LEU B C 1
ATOM 1501 O O . LEU B 1 67 ? -3.996 8.023 10.93 1 92.19 67 LEU B O 1
ATOM 1505 N N . VAL B 1 68 ? -2.789 9.867 10.758 1 95.12 68 VAL B N 1
ATOM 1506 C CA . VAL B 1 68 ? -1.744 9.234 9.961 1 95.12 68 VAL B CA 1
ATOM 1507 C C . VAL B 1 68 ? -1.005 8.203 10.805 1 95.12 68 VAL B C 1
ATOM 1509 O O . VAL B 1 68 ? -0.792 7.066 10.367 1 95.12 68 VAL B O 1
ATOM 1512 N N . ALA B 1 69 ? -0.719 8.547 12.023 1 95.81 69 ALA B N 1
ATOM 1513 C CA . ALA B 1 69 ? 0.051 7.676 12.906 1 95.81 69 ALA B CA 1
ATOM 1514 C C . ALA B 1 69 ? -0.757 6.441 13.297 1 95.81 69 ALA B C 1
ATOM 1516 O O . ALA B 1 69 ? -0.238 5.324 13.281 1 95.81 69 ALA B O 1
ATOM 1517 N N . THR B 1 70 ? -2.027 6.578 13.562 1 95.75 70 THR B N 1
ATOM 1518 C CA . THR B 1 70 ? -2.826 5.508 14.148 1 95.75 70 THR B CA 1
ATOM 1519 C C . THR B 1 70 ? -3.074 4.398 13.125 1 95.75 70 THR B C 1
ATOM 1521 O O . THR B 1 70 ? -2.902 3.217 13.43 1 95.75 70 THR B O 1
ATOM 1524 N N . ILE B 1 71 ? -3.396 4.75 11.938 1 97.06 71 ILE B N 1
ATOM 1525 C CA . ILE B 1 71 ? -3.73 3.721 10.961 1 97.06 71 ILE B CA 1
ATOM 1526 C C . ILE B 1 71 ? -2.463 2.986 10.531 1 97.06 71 ILE B C 1
ATOM 1528 O O . ILE B 1 71 ? -2.498 1.784 10.258 1 97.06 71 ILE B O 1
ATOM 1532 N N . ASN B 1 72 ? -1.347 3.713 10.453 1 97.75 72 ASN B N 1
ATOM 1533 C CA . ASN B 1 72 ? -0.094 3.072 10.062 1 97.75 72 ASN B CA 1
ATOM 1534 C C . ASN B 1 72 ? 0.46 2.199 11.188 1 97.75 72 ASN B C 1
ATOM 1536 O O . ASN B 1 72 ? 1.087 1.17 10.922 1 97.75 72 ASN B O 1
ATOM 1540 N N . MET B 1 73 ? 0.163 2.551 12.445 1 96.31 73 MET B N 1
ATOM 1541 C CA . MET B 1 73 ? 0.49 1.646 13.539 1 96.31 73 MET B CA 1
ATOM 1542 C C . MET B 1 73 ? -0.264 0.328 13.398 1 96.31 73 MET B C 1
ATOM 1544 O O . MET B 1 73 ? 0.324 -0.746 13.539 1 96.31 73 MET B O 1
ATOM 1548 N N . PHE B 1 74 ? -1.489 0.469 13.172 1 96.94 74 PHE B N 1
ATOM 1549 C CA . PHE B 1 74 ? -2.285 -0.718 12.883 1 96.94 74 PHE B CA 1
ATOM 1550 C C . PHE B 1 74 ? -1.692 -1.496 11.719 1 96.94 74 PHE B C 1
ATOM 1552 O O . PHE B 1 74 ? -1.545 -2.719 11.789 1 96.94 74 PHE B O 1
ATOM 1559 N N . GLY B 1 75 ? -1.396 -0.868 10.703 1 97.44 75 GLY B N 1
ATOM 1560 C CA . GLY B 1 75 ? -0.83 -1.481 9.508 1 97.44 75 GLY B CA 1
ATOM 1561 C C . GLY B 1 75 ? 0.485 -2.191 9.773 1 97.44 75 GLY B C 1
ATOM 1562 O O . GLY B 1 75 ? 0.725 -3.279 9.242 1 97.44 75 GLY B O 1
ATOM 1563 N N . ALA B 1 76 ? 1.33 -1.588 10.539 1 96.56 76 ALA B N 1
ATOM 1564 C CA . ALA B 1 76 ? 2.611 -2.201 10.875 1 96.56 76 ALA B CA 1
ATOM 1565 C C . ALA B 1 76 ? 2.412 -3.553 11.555 1 96.56 76 ALA B C 1
ATOM 1567 O O . ALA B 1 76 ? 3.088 -4.527 11.219 1 96.56 76 ALA B O 1
ATOM 1568 N N . LEU B 1 77 ? 1.469 -3.637 12.43 1 96.69 77 LEU B N 1
ATOM 1569 C CA . LEU B 1 77 ? 1.19 -4.887 13.133 1 96.69 77 LEU B CA 1
ATOM 1570 C C . LEU B 1 77 ? 0.681 -5.949 12.164 1 96.69 77 LEU B C 1
ATOM 1572 O O . LEU B 1 77 ? 1.136 -7.098 12.203 1 96.69 77 LEU B O 1
ATOM 1576 N N . VAL B 1 78 ? -0.216 -5.594 11.367 1 97.69 78 VAL B N 1
ATOM 1577 C CA . VAL B 1 78 ? -0.777 -6.516 10.383 1 97.69 78 VAL B CA 1
ATOM 1578 C C . VAL B 1 78 ? 0.33 -7.023 9.461 1 97.69 78 VAL B C 1
ATOM 1580 O O . VAL B 1 78 ? 0.427 -8.227 9.195 1 97.69 78 VAL B O 1
ATOM 1583 N N . GLU B 1 79 ? 1.18 -6.109 9.016 1 97.69 79 GLU B N 1
ATOM 1584 C CA . GLU B 1 79 ? 2.223 -6.473 8.055 1 97.69 79 GLU B CA 1
ATOM 1585 C C . GLU B 1 79 ? 3.293 -7.344 8.711 1 97.69 79 GLU B C 1
ATOM 1587 O O . GLU B 1 79 ? 3.867 -8.219 8.07 1 97.69 79 GLU B O 1
ATOM 1592 N N . ILE B 1 80 ? 3.543 -7.117 9.938 1 96.25 80 ILE B N 1
ATOM 1593 C CA . ILE B 1 80 ? 4.473 -7.973 10.664 1 96.25 80 ILE B CA 1
ATOM 1594 C C . ILE B 1 80 ? 3.947 -9.406 10.68 1 96.25 80 ILE B C 1
ATOM 1596 O O . ILE B 1 80 ? 4.699 -10.352 10.445 1 96.25 80 ILE B O 1
ATOM 1600 N N . ILE B 1 81 ? 2.725 -9.586 10.93 1 97.44 81 ILE B N 1
ATOM 1601 C CA . ILE B 1 81 ? 2.107 -10.906 10.93 1 97.44 81 ILE B CA 1
ATOM 1602 C C . ILE B 1 81 ? 2.238 -11.539 9.547 1 97.44 81 ILE B C 1
ATOM 1604 O O . ILE B 1 81 ? 2.658 -12.695 9.422 1 97.44 81 ILE B O 1
ATOM 1608 N N . PHE B 1 82 ? 1.912 -10.812 8.531 1 97.56 82 PHE B N 1
ATOM 1609 C CA . PHE B 1 82 ? 1.998 -11.328 7.168 1 97.56 82 PHE B CA 1
ATOM 1610 C C . PHE B 1 82 ? 3.43 -11.727 6.832 1 97.56 82 PHE B C 1
ATOM 1612 O O . PHE B 1 82 ? 3.666 -12.812 6.297 1 97.56 82 PHE B O 1
ATOM 1619 N N . LEU B 1 83 ? 4.305 -10.891 7.184 1 95.94 83 LEU B N 1
ATOM 1620 C CA . LEU B 1 83 ? 5.699 -11.172 6.855 1 95.94 83 LEU B CA 1
ATOM 1621 C C . LEU B 1 83 ? 6.219 -12.352 7.672 1 95.94 83 LEU B C 1
ATOM 1623 O O . LEU B 1 83 ? 7.051 -13.125 7.191 1 95.94 83 LEU B O 1
ATOM 1627 N N . PHE B 1 84 ? 5.719 -12.453 8.891 1 94.81 84 PHE B N 1
ATOM 1628 C CA . PHE B 1 84 ? 6.074 -13.617 9.688 1 94.81 84 PHE B CA 1
ATOM 1629 C C . PHE B 1 84 ? 5.609 -14.898 9.016 1 94.81 84 PHE B C 1
ATOM 1631 O O . PHE B 1 84 ? 6.371 -15.859 8.898 1 94.81 84 PHE B O 1
ATOM 1638 N N . ILE B 1 85 ? 4.398 -14.969 8.555 1 96.75 85 ILE B N 1
ATOM 1639 C CA . ILE B 1 85 ? 3.857 -16.125 7.836 1 96.75 85 ILE B CA 1
ATOM 1640 C C . ILE B 1 85 ? 4.676 -16.375 6.574 1 96.75 85 ILE B C 1
ATOM 1642 O O . ILE B 1 85 ? 5.02 -17.516 6.266 1 96.75 85 ILE B O 1
ATOM 1646 N N . PHE B 1 86 ? 5.004 -15.367 5.859 1 96 86 PHE B N 1
ATOM 1647 C CA . PHE B 1 86 ? 5.785 -15.5 4.637 1 96 86 PHE B CA 1
ATOM 1648 C C . PHE B 1 86 ? 7.129 -16.156 4.922 1 96 86 PHE B C 1
ATOM 1650 O O . PHE B 1 86 ? 7.535 -17.078 4.211 1 96 86 PHE B O 1
ATOM 1657 N N . LEU B 1 87 ? 7.754 -15.727 5.953 1 92.81 87 LEU B N 1
ATOM 1658 C CA . LEU B 1 87 ? 9.078 -16.219 6.289 1 92.81 87 LEU B CA 1
ATOM 1659 C C . LEU B 1 87 ? 9.008 -17.672 6.781 1 92.81 87 LEU B C 1
ATOM 1661 O O . LEU B 1 87 ? 9.938 -18.453 6.566 1 92.81 87 LEU B O 1
ATOM 1665 N N . LEU B 1 88 ? 7.977 -17.969 7.426 1 94.19 88 LEU B N 1
ATOM 1666 C CA . LEU B 1 88 ? 7.797 -19.312 7.957 1 94.19 88 LEU B CA 1
ATOM 1667 C C . LEU B 1 88 ? 7.801 -20.344 6.832 1 94.19 88 LEU B C 1
ATOM 1669 O O . LEU B 1 88 ? 8.297 -21.469 7.012 1 94.19 88 LEU B O 1
ATOM 1673 N N . TYR B 1 89 ? 7.359 -19.984 5.652 1 95 89 TYR B N 1
ATOM 1674 C CA . TYR B 1 89 ? 7.215 -20.953 4.574 1 95 89 TYR B CA 1
ATOM 1675 C C . TYR B 1 89 ? 8.133 -20.625 3.408 1 95 89 TYR B C 1
ATOM 1677 O O . TYR B 1 89 ? 8.039 -21.219 2.336 1 95 89 TYR B O 1
ATOM 1685 N N . ALA B 1 90 ? 8.977 -19.609 3.592 1 92.06 90 ALA B N 1
ATOM 1686 C CA . ALA B 1 90 ? 9.922 -19.203 2.547 1 92.06 90 ALA B CA 1
ATOM 1687 C C . ALA B 1 90 ? 11.07 -20.203 2.438 1 92.06 90 ALA B C 1
ATOM 1689 O O . ALA B 1 90 ? 11.492 -20.781 3.438 1 92.06 90 ALA B O 1
ATOM 1690 N N . PRO B 1 91 ? 11.547 -20.344 1.202 1 87.25 91 PRO B N 1
ATOM 1691 C CA . PRO B 1 91 ? 12.727 -21.203 1.055 1 87.25 91 PRO B CA 1
ATOM 1692 C C . PRO B 1 91 ? 13.977 -20.594 1.689 1 87.25 91 PRO B C 1
ATOM 1694 O O . PRO B 1 91 ? 14.039 -19.375 1.901 1 87.25 91 PRO B O 1
ATOM 1697 N N . PRO B 1 92 ? 14.938 -21.391 1.944 1 81.31 92 PRO B N 1
ATOM 1698 C CA . PRO B 1 92 ? 16.141 -20.969 2.672 1 81.31 92 PRO B CA 1
ATOM 1699 C C . PRO B 1 92 ? 16.859 -19.812 1.973 1 81.31 92 PRO B C 1
ATOM 1701 O O . PRO B 1 92 ? 17.391 -18.922 2.635 1 81.31 92 PRO B O 1
ATOM 1704 N N . ARG B 1 93 ? 16.891 -19.781 0.798 1 75.94 93 ARG B N 1
ATOM 1705 C CA . ARG B 1 93 ? 17.594 -18.719 0.077 1 75.94 93 ARG B CA 1
ATOM 1706 C C . ARG B 1 93 ? 16.938 -17.375 0.329 1 75.94 93 ARG B C 1
ATOM 1708 O O . ARG B 1 93 ? 17.641 -16.359 0.495 1 75.94 93 ARG B O 1
ATOM 1715 N N . MET B 1 94 ? 15.68 -17.469 0.391 1 72.56 94 MET B N 1
ATOM 1716 C CA . MET B 1 94 ? 14.93 -16.234 0.63 1 72.56 94 MET B CA 1
ATOM 1717 C C . MET B 1 94 ? 15.078 -15.773 2.078 1 72.56 94 MET B C 1
ATOM 1719 O O . MET B 1 94 ? 15.125 -14.578 2.354 1 72.56 94 MET B O 1
ATOM 1723 N N . LYS B 1 95 ? 15.188 -16.656 2.844 1 73.62 95 LYS B N 1
ATOM 1724 C CA . LYS B 1 95 ? 15.375 -16.344 4.258 1 73.62 95 LYS B CA 1
ATOM 1725 C C . LYS B 1 95 ? 16.719 -15.656 4.496 1 73.62 95 LYS B C 1
ATOM 1727 O O . LYS B 1 95 ? 16.812 -14.758 5.332 1 73.62 95 LYS B O 1
ATOM 1732 N N . GLN B 1 96 ? 17.609 -16.094 3.643 1 65.88 96 GLN B N 1
ATOM 1733 C CA . GLN B 1 96 ? 18.938 -15.516 3.766 1 65.88 96 GLN B CA 1
ATOM 1734 C C . GLN B 1 96 ? 18.969 -14.086 3.244 1 65.88 96 GLN B C 1
ATOM 1736 O O . GLN B 1 96 ? 19.703 -13.242 3.777 1 65.88 96 GLN B O 1
ATOM 1741 N N . GLN B 1 97 ? 18.328 -13.938 2.205 1 60.41 97 GLN B N 1
ATOM 1742 C CA . GLN B 1 97 ? 18.281 -12.602 1.633 1 60.41 97 GLN B CA 1
ATOM 1743 C C . GLN B 1 97 ? 17.531 -11.633 2.547 1 60.41 97 GLN B C 1
ATOM 1745 O O . GLN B 1 97 ? 17.844 -10.445 2.596 1 60.41 97 GLN B O 1
ATOM 1750 N N . PHE B 1 98 ? 16.562 -12.18 3.002 1 57.34 98 PHE B N 1
ATOM 1751 C CA . PHE B 1 98 ? 15.766 -11.375 3.916 1 57.34 98 PHE B CA 1
ATOM 1752 C C . PHE B 1 98 ? 16.438 -11.281 5.281 1 57.34 98 PHE B C 1
ATOM 1754 O O . PHE B 1 98 ? 15.977 -11.898 6.246 1 57.34 98 PHE B O 1
ATOM 1761 N N . CYS B 1 99 ? 17.766 -11.375 5.359 1 51.59 99 CYS B N 1
ATOM 1762 C CA . CYS B 1 99 ? 18.281 -10.938 6.652 1 51.59 99 CYS B CA 1
ATOM 1763 C C . CYS B 1 99 ? 17.406 -9.828 7.234 1 51.59 99 CYS B C 1
ATOM 1765 O O . CYS B 1 99 ? 17.797 -8.656 7.227 1 51.59 99 CYS B O 1
ATOM 1767 N N . LEU B 1 100 ? 16.141 -9.953 7.012 1 50.91 100 LEU B N 1
ATOM 1768 C CA . LEU B 1 100 ? 14.867 -9.477 7.531 1 50.91 100 LEU B CA 1
ATOM 1769 C C . LEU B 1 100 ? 14.891 -9.398 9.055 1 50.91 100 LEU B C 1
ATOM 1771 O O . LEU B 1 100 ? 14.008 -8.797 9.664 1 50.91 100 LEU B O 1
ATOM 1775 N N . PRO B 1 101 ? 15.648 -10.258 9.562 1 46.94 101 PRO B N 1
ATOM 1776 C CA . PRO B 1 101 ? 15.602 -10.07 11.016 1 46.94 101 PRO B CA 1
ATOM 1777 C C . PRO B 1 101 ? 15.805 -8.609 11.43 1 46.94 101 PRO B C 1
ATOM 1779 O O . PRO B 1 101 ? 15.195 -8.148 12.398 1 46.94 101 PRO B O 1
ATOM 1782 N N . ASN B 1 102 ? 16.625 -8.016 10.633 1 52.81 102 ASN B N 1
ATOM 1783 C CA . ASN B 1 102 ? 16.859 -6.652 11.094 1 52.81 102 ASN B CA 1
ATOM 1784 C C . ASN B 1 102 ? 15.633 -5.773 10.852 1 52.81 102 ASN B C 1
ATOM 1786 O O . ASN B 1 102 ? 15.297 -4.93 11.695 1 52.81 102 ASN B O 1
ATOM 1790 N N . LEU B 1 103 ? 15.086 -6.02 9.688 1 56.12 103 LEU B N 1
ATOM 1791 C CA . LEU B 1 103 ? 13.883 -5.227 9.469 1 56.12 103 LEU B CA 1
ATOM 1792 C C . LEU B 1 103 ? 12.797 -5.594 10.477 1 56.12 103 LEU B C 1
ATOM 1794 O O . LEU B 1 103 ? 12.133 -4.711 11.023 1 56.12 103 LEU B O 1
ATOM 1798 N N . LEU B 1 104 ? 12.719 -6.832 10.648 1 56.22 104 LEU B N 1
ATOM 1799 C CA . LEU B 1 104 ? 11.742 -7.316 11.617 1 56.22 104 LEU B CA 1
ATOM 1800 C C . LEU B 1 104 ? 12.117 -6.895 13.031 1 56.22 104 LEU B C 1
ATOM 1802 O O . LEU B 1 104 ? 11.25 -6.535 13.828 1 56.22 104 LEU B O 1
ATOM 1806 N N . SER B 1 105 ? 13.391 -6.969 13.219 1 52.5 105 SER B N 1
ATOM 1807 C CA . SER B 1 105 ? 13.828 -6.586 14.555 1 52.5 105 SER B CA 1
ATOM 1808 C C . SER B 1 105 ? 13.531 -5.113 14.836 1 52.5 105 SER B C 1
ATOM 1810 O O . SER B 1 105 ? 13.117 -4.758 15.938 1 52.5 105 SER B O 1
ATOM 1812 N N . THR B 1 106 ? 13.734 -4.375 13.867 1 53.25 106 THR B N 1
ATOM 1813 C CA . THR B 1 106 ? 13.438 -2.961 14.062 1 53.25 106 THR B CA 1
ATOM 1814 C C . THR B 1 106 ? 11.938 -2.74 14.219 1 53.25 106 THR B C 1
ATOM 1816 O O . THR B 1 106 ? 11.508 -1.87 14.977 1 53.25 106 THR B O 1
ATOM 1819 N N . ALA B 1 107 ? 11.234 -3.469 13.508 1 54.56 107 ALA B N 1
ATOM 1820 C CA . ALA B 1 107 ? 9.781 -3.398 13.664 1 54.56 107 ALA B CA 1
ATOM 1821 C C . ALA B 1 107 ? 9.367 -3.766 15.086 1 54.56 107 ALA B C 1
ATOM 1823 O O . ALA B 1 107 ? 8.516 -3.096 15.68 1 54.56 107 ALA B O 1
ATOM 1824 N N . ILE B 1 108 ? 9.969 -4.812 15.562 1 52.62 108 ILE B N 1
ATOM 1825 C CA . ILE B 1 108 ? 9.703 -5.242 16.938 1 52.62 108 ILE B CA 1
ATOM 1826 C C . ILE B 1 108 ? 10.141 -4.156 17.906 1 52.62 108 ILE B C 1
ATOM 1828 O O . ILE B 1 108 ? 9.438 -3.867 18.891 1 52.62 108 ILE B O 1
ATOM 1832 N N . LEU B 1 109 ? 11.211 -3.613 17.594 1 50.59 109 LEU B N 1
ATOM 1833 C CA . LEU B 1 109 ? 11.727 -2.578 18.484 1 50.59 109 LEU B CA 1
ATOM 1834 C C . LEU B 1 109 ? 10.812 -1.359 18.484 1 50.59 109 LEU B C 1
ATOM 1836 O O . LEU B 1 109 ? 10.578 -0.75 19.531 1 50.59 109 LEU B O 1
ATOM 1840 N N . GLU B 1 110 ? 10.391 -1.084 17.391 1 51.91 110 GLU B N 1
ATOM 1841 C CA . GLU B 1 110 ? 9.484 0.059 17.297 1 51.91 110 GLU B CA 1
ATOM 1842 C C . GLU B 1 110 ? 8.188 -0.194 18.062 1 51.91 110 GLU B C 1
ATOM 1844 O O . GLU B 1 110 ? 7.668 0.704 18.719 1 51.91 110 GLU B O 1
ATOM 1849 N N . LEU B 1 111 ? 7.715 -1.321 17.922 1 53.28 111 LEU B N 1
ATOM 1850 C CA . LEU B 1 111 ? 6.551 -1.672 18.734 1 53.28 111 LEU B CA 1
ATOM 1851 C C . LEU B 1 111 ? 6.844 -1.501 20.219 1 53.28 111 LEU B C 1
ATOM 1853 O O . LEU B 1 111 ? 5.984 -1.047 20.969 1 53.28 111 LEU B O 1
ATOM 1857 N N . MET B 1 112 ? 8.039 -1.865 20.453 1 48.41 112 MET B N 1
ATOM 1858 C CA . MET B 1 112 ? 8.445 -1.73 21.844 1 48.41 112 MET B CA 1
ATOM 1859 C C . MET B 1 112 ? 8.562 -0.262 22.234 1 48.41 112 MET B C 1
ATOM 1861 O O . MET B 1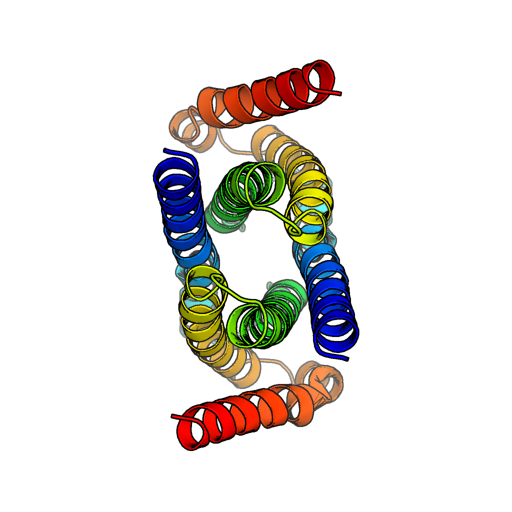 112 ? 8.227 0.113 23.359 1 48.41 112 MET B O 1
ATOM 1865 N N . LEU B 1 113 ? 9.133 0.411 21.422 1 46.97 113 LEU B N 1
ATOM 1866 C CA . LEU B 1 113 ? 9.305 1.828 21.719 1 46.97 113 LEU B CA 1
ATOM 1867 C C . LEU B 1 113 ? 7.957 2.539 21.766 1 46.97 113 LEU B C 1
ATOM 1869 O O . LEU B 1 113 ? 7.766 3.459 22.562 1 46.97 113 LEU B O 1
ATOM 1873 N N . GLN B 1 114 ? 7.113 2.277 20.828 1 48.09 114 GLN B N 1
ATOM 1874 C CA . GLN B 1 114 ? 5.781 2.867 20.906 1 48.09 114 GLN B CA 1
ATOM 1875 C C . GLN B 1 114 ? 5.082 2.484 22.203 1 48.09 114 GLN B C 1
ATOM 1877 O O . GLN B 1 114 ? 4.332 3.283 22.766 1 48.09 114 GLN B O 1
ATOM 1882 N N . GLY B 1 115 ? 5.281 1.325 22.594 1 44.22 115 GLY B N 1
ATOM 1883 C CA . GLY B 1 115 ? 4.785 0.969 23.906 1 44.22 115 GLY B CA 1
ATOM 1884 C C . GLY B 1 115 ? 5.371 1.82 25.016 1 44.22 115 GLY B C 1
ATOM 1885 O O . GLY B 1 115 ? 4.711 2.086 26.031 1 44.22 115 GLY B O 1
ATOM 1886 N N . TYR B 1 116 ? 6.586 2.098 24.844 1 43.03 116 TYR B N 1
ATOM 1887 C CA . TYR B 1 116 ? 7.207 2.871 25.906 1 43.03 116 TYR B CA 1
ATOM 1888 C C . TYR B 1 116 ? 6.809 4.34 25.828 1 43.03 116 TYR B C 1
ATOM 1890 O O . TYR B 1 116 ? 6.875 5.066 26.812 1 43.03 116 TYR B O 1
ATOM 1898 N N . CYS B 1 117 ? 6.59 4.785 24.656 1 38.94 117 CYS B N 1
ATOM 1899 C CA . CYS B 1 117 ? 6.297 6.211 24.594 1 38.94 117 CYS B CA 1
ATOM 1900 C C . CYS B 1 117 ? 4.859 6.488 25.016 1 38.94 117 CYS B C 1
ATOM 1902 O O . CYS B 1 117 ? 4.484 7.641 25.25 1 38.94 117 CYS B O 1
ATOM 1904 N N . VAL B 1 118 ? 4.016 5.566 25 1 33.94 118 VAL B N 1
ATOM 1905 C CA . VAL B 1 118 ? 2.758 5.887 25.672 1 33.94 118 VAL B CA 1
ATOM 1906 C C . VAL B 1 118 ? 2.951 5.852 27.188 1 33.94 118 VAL B C 1
ATOM 1908 O O . VAL B 1 118 ? 3.547 4.914 27.719 1 33.94 118 VAL B O 1
#

Organism: Cannabis sativa (NCBI:txid3483)

pLDDT: mean 85.2, std 18.41, range [33.56, 98.5]

Secondary structure (DSSP, 8-state):
-HHHHHHHHHHHHHHHHHHHHHTTHHHHHHHHHHT--TTS-SHHHHHHHHHHHHHHHHHHHSTT-HHHHHHHHHHHHHHHHHHHHHHHTS-HHHHHHT--HHHHHHHHHHHHHHHHH-/-HHHHHHHHHHHHHHHHHHHHHTTHHHHHHHHHHT--TTS-SHHHHHHHHHHHHHHHHHHHSTT-HHHHHHHHHHHHHHHHHHHHHHHTS-HHHHHH---HHHHHHHHHHHHHHHHH-

Solvent-accessible surface area (backbone atoms only — not comparable to full-atom values): 12034 Å² total; per-residue (Å²): 110,74,63,55,55,38,50,51,29,42,49,51,23,35,54,27,44,51,46,33,58,53,37,55,52,65,59,52,50,50,28,66,72,65,60,40,43,87,91,58,78,61,57,40,55,52,26,44,32,52,24,17,51,28,33,23,56,26,13,68,71,34,85,94,26,55,64,50,17,54,44,20,49,53,34,32,55,52,35,50,52,53,50,50,56,49,58,73,36,40,56,69,68,54,51,59,70,43,66,34,57,57,60,50,45,48,50,52,46,45,55,48,47,56,56,63,71,97,111,73,63,54,56,39,50,50,28,42,48,50,23,35,52,26,44,51,46,34,59,54,36,55,51,65,59,51,49,49,29,66,72,65,59,41,43,87,90,57,78,64,56,40,53,55,25,44,33,51,23,18,52,27,33,24,54,26,13,69,70,33,83,95,25,55,64,50,17,54,45,21,48,53,35,32,56,52,35,50,54,52,51,50,55,49,57,72,35,39,54,70,68,55,51,59,70,43,66,35,58,56,59,49,45,48,52,53,46,46,54,50,46,54,57,63,71,96

Nearest PDB structures (foldseek):
  7o3x-assembly1_D  TM=3.262E-01  e=3.704E+00  Synechocystis sp. PCC 6803 substr. Kazusa
  7o3x-assembly1_E  TM=3.596E-01  e=5.782E+00  Synechocystis sp. PCC 6803 substr. Kazusa
  7o3y-assembly1_E  TM=3.350E-01  e=7.639E+00  Synechocystis sp. PCC 6803 substr. Kazusa
  7o3x-assembly1_D  TM=3.260E-01  e=3.704E+00  Synechocystis sp. PCC 6803 substr. Kazusa
  7o3x-assembly1_E  TM=3.596E-01  e=5.782E+00  Synechocystis sp. PCC 6803 substr. Kazusa

InterPro domains:
  IPR004316 Sugar transporter SWEET repeat [PF03083] (8-92)
  IPR047664 Sugar transporter SWEET [PTHR10791] (15-107)